Protein AF-A0A943YJ52-F1 (afdb_monomer)

pLDDT: mean 81.82, std 14.15, range [40.84, 96.62]

Mean predicted aligned error: 14.16 Å

Secondary structure (DSSP, 8-state):
-HHHHHHHHHHHHHHHHHHHHHHHHHHH-HHHHHHHHHHHHHHHHHHHHHHHHHHHHT---HHHHHHHHHHHHHHHHHHHHHHHHHHHHHHHHHHHHHHHHHHHHHHHHHHHTTPPPPHHHHHHHHHHHHHHHHHHHHHHIIIIIIIHHHHHHTTTHHHHTTS------TTHHHHHHHHHHH--GGGGT-SS--HHHHHHHHHHHSTTSHHHHHHHHHHHHHHHHHHTT-

Radius of gyration: 29.41 Å; Cα contacts (8 Å, |Δi|>4): 137; chains: 1; bounding box: 60×50×79 Å

Nearest PDB structures (foldseek):
  4uos-assembly1_A  TM=2.910E-01  e=2.181E+00  synthetic construct
  8gl3-assembly1_A  TM=2.624E-01  e=7.298E-01  synthetic construct

Sequence (230 aa):
MKIFFKKNCKALVMLLIITILISILFYFCKESRDIFNSIESILAIPSLILSFIVLKVIDIKPENLDAYHRLRMMKDNEKKENKKKAKKAFEEKLNETKELNKKYSQFYSNIIHNRDTAKSVINQCSEGLEKLREFFEETKKYIFKDFLPEIKNLGELATIDNINVSIVALEDEDLLRDKLNEIKKELFTNAQLVDSDKELLNLLFNYNGLMQKYLNTCDHAYKEFEEEKR

Foldseek 3Di:
DVVVCVVCVVVVVVVVVVVVVLVCCCVPPPVSVVVVVVVVVVVVVVVVVVVVVVVVVVPPDVVNVVVVVVVVVVVVVVLVVLLVQLLVLCVPPLVVLVVLLVLLLVLLVCVVVVHDDDPVSLVSVLVCLVVNLVNCVRNVCNLQVPNQVVCVVVVCVVVVVVDPQQADDNVCSVVQNVLSVVDHSVCSVDPDDDVVSSVSSCQARHPNHHVSNHSSSSVVSNVVVVVVVD

Solvent-accessible surface area (backbone atoms only — not comparable to full-atom values): 12724 Å² total; per-residue (Å²): 113,73,67,59,49,68,77,42,43,70,60,53,52,51,50,52,52,51,53,50,53,52,51,50,41,51,72,74,33,72,71,51,34,56,51,50,54,50,50,50,53,61,54,44,49,60,51,49,50,48,52,49,50,52,48,60,76,56,62,68,46,71,71,54,50,52,50,49,50,50,54,49,53,51,50,55,50,50,52,52,50,33,47,52,48,24,51,52,48,47,76,75,42,44,67,63,49,51,56,50,47,52,43,44,25,50,52,50,52,25,61,78,68,74,43,90,72,56,68,68,50,36,49,50,49,42,66,42,49,61,58,52,50,51,51,45,70,56,29,45,60,26,47,57,70,49,47,53,52,49,42,62,73,68,59,45,57,70,64,50,65,78,45,96,68,63,58,64,58,74,82,43,54,64,57,51,54,54,55,62,66,67,63,55,56,63,70,57,71,49,93,71,78,55,69,69,57,52,52,52,43,45,53,35,33,35,95,85,6,54,54,48,14,41,52,45,41,51,52,52,58,49,49,54,60,58,56,75,73,110

Structure (mmCIF, N/CA/C/O backbone):
data_AF-A0A943YJ52-F1
#
_entry.id   AF-A0A943YJ52-F1
#
loop_
_atom_site.group_PDB
_atom_site.id
_atom_site.type_symbol
_atom_site.label_atom_id
_atom_site.label_alt_id
_atom_site.label_comp_id
_atom_site.label_asym_id
_atom_site.label_entity_id
_atom_site.label_seq_id
_atom_site.pdbx_PDB_ins_code
_atom_site.Cartn_x
_atom_site.Cartn_y
_atom_site.Cartn_z
_atom_site.occupancy
_atom_site.B_iso_or_equiv
_atom_site.auth_seq_id
_atom_site.auth_comp_id
_atom_site.auth_asym_id
_atom_site.auth_atom_id
_atom_site.pdbx_PDB_model_num
ATOM 1 N N . MET A 1 1 ? 31.546 -22.462 -14.267 1.00 50.91 1 MET A N 1
ATOM 2 C CA . MET A 1 1 ? 31.886 -23.139 -15.548 1.00 50.91 1 MET A CA 1
ATOM 3 C C . MET A 1 1 ? 31.711 -24.660 -15.537 1.00 50.91 1 MET A C 1
ATOM 5 O O . MET A 1 1 ? 30.950 -25.148 -16.362 1.00 50.91 1 MET A O 1
ATOM 9 N N . LYS A 1 2 ? 32.349 -25.425 -14.631 1.00 53.66 2 LYS A N 1
ATOM 10 C CA . LYS A 1 2 ? 32.301 -26.911 -14.647 1.00 53.66 2 LYS A CA 1
ATOM 11 C C . LYS A 1 2 ? 30.884 -27.514 -14.583 1.00 53.66 2 LYS A C 1
ATOM 13 O O . LYS A 1 2 ? 30.615 -28.506 -15.251 1.00 53.66 2 LYS A O 1
ATOM 18 N N . ILE A 1 3 ? 29.971 -26.900 -13.828 1.00 61.91 3 ILE A N 1
ATOM 19 C CA . ILE A 1 3 ? 28.586 -27.386 -13.662 1.00 61.91 3 ILE A CA 1
ATOM 20 C C . ILE A 1 3 ? 27.761 -27.196 -14.948 1.00 61.91 3 ILE A C 1
ATOM 22 O O . ILE A 1 3 ? 27.028 -28.098 -15.346 1.00 61.91 3 ILE A O 1
ATOM 26 N N . PHE A 1 4 ? 27.938 -26.067 -15.644 1.00 62.75 4 PHE A N 1
ATOM 27 C CA . PHE A 1 4 ? 27.251 -25.764 -16.905 1.00 62.75 4 PHE A CA 1
ATOM 28 C C . PHE A 1 4 ? 27.652 -26.737 -18.022 1.00 62.75 4 PHE A C 1
ATOM 30 O O . PHE A 1 4 ? 26.789 -27.304 -18.690 1.00 62.75 4 PHE A O 1
ATOM 37 N N . PHE A 1 5 ? 28.956 -27.004 -18.162 1.00 60.72 5 PHE A N 1
ATOM 38 C CA . PHE A 1 5 ? 29.464 -27.992 -19.119 1.00 60.72 5 PHE A CA 1
ATOM 39 C C . PHE A 1 5 ? 28.939 -29.397 -18.827 1.00 60.72 5 PHE A C 1
ATOM 41 O O . PHE A 1 5 ? 28.541 -30.096 -19.749 1.00 60.72 5 PHE A O 1
ATOM 48 N N . LYS A 1 6 ? 28.879 -29.808 -17.554 1.00 68.69 6 LYS A N 1
ATOM 49 C CA . LYS A 1 6 ? 28.415 -31.151 -17.180 1.00 68.69 6 LYS A CA 1
ATOM 50 C C . LYS A 1 6 ? 26.921 -31.355 -17.460 1.00 68.69 6 LYS A C 1
ATOM 52 O O . LYS A 1 6 ? 26.534 -32.437 -17.888 1.00 68.69 6 LYS A O 1
ATOM 57 N N . LYS A 1 7 ? 26.096 -30.317 -17.268 1.00 71.75 7 LYS A N 1
ATOM 58 C CA . LYS A 1 7 ? 24.642 -30.373 -17.504 1.00 71.75 7 LYS A CA 1
ATOM 59 C C . LYS A 1 7 ? 24.285 -30.319 -18.998 1.00 71.75 7 LYS A C 1
ATOM 61 O O . LYS A 1 7 ? 23.351 -30.992 -19.416 1.00 71.75 7 LYS A O 1
ATOM 66 N N . ASN A 1 8 ? 25.072 -29.595 -19.800 1.00 76.69 8 ASN A N 1
ATOM 67 C CA . ASN A 1 8 ? 24.810 -29.365 -21.228 1.00 76.69 8 ASN A CA 1
ATOM 68 C C . ASN A 1 8 ? 25.750 -30.135 -22.179 1.00 76.69 8 ASN A C 1
ATOM 70 O O . ASN A 1 8 ? 25.727 -29.906 -23.386 1.00 76.69 8 ASN A O 1
ATOM 74 N N . CYS A 1 9 ? 26.566 -31.063 -21.665 1.00 78.06 9 CYS A N 1
ATOM 75 C CA . CYS A 1 9 ? 27.594 -31.777 -22.434 1.00 78.06 9 CYS A CA 1
ATOM 76 C C . CYS A 1 9 ? 27.027 -32.486 -23.674 1.00 78.06 9 CYS A C 1
ATOM 78 O O . CYS A 1 9 ? 27.587 -32.368 -24.759 1.00 78.06 9 CYS A O 1
ATOM 80 N N . LYS A 1 10 ? 25.872 -33.151 -23.543 1.00 77.25 10 LYS A N 1
ATOM 81 C CA . LYS A 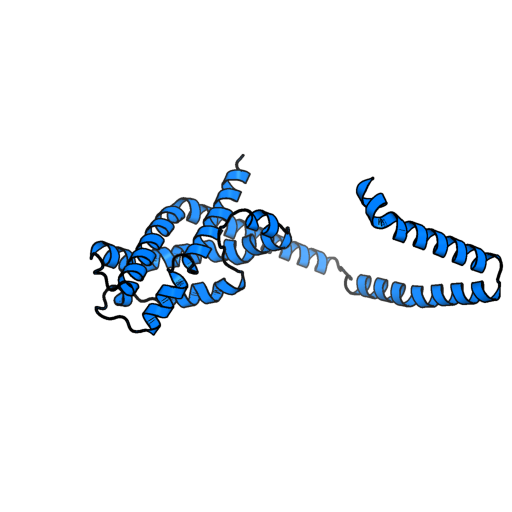1 10 ? 25.208 -33.837 -24.664 1.00 77.25 10 LYS A CA 1
ATOM 82 C C . LYS A 1 10 ? 24.795 -32.871 -25.779 1.00 77.25 10 LYS A C 1
ATOM 84 O O . LYS A 1 10 ? 25.000 -33.176 -26.948 1.00 77.25 10 LYS A O 1
ATOM 89 N N . ALA A 1 11 ? 24.253 -31.707 -25.418 1.00 78.38 11 ALA A N 1
ATOM 90 C CA . ALA A 1 11 ? 23.852 -30.684 -26.381 1.00 78.38 11 ALA A CA 1
ATOM 91 C C . ALA A 1 11 ? 25.068 -30.067 -27.084 1.00 78.38 11 ALA A C 1
ATOM 93 O O . ALA A 1 11 ? 25.044 -29.887 -28.295 1.00 78.38 11 ALA A O 1
ATOM 94 N N . LEU A 1 12 ? 26.153 -29.817 -26.343 1.00 80.56 12 LEU A N 1
ATOM 95 C CA . LEU A 1 12 ? 27.404 -29.297 -26.900 1.00 80.56 12 LEU A CA 1
ATOM 96 C C . LEU A 1 12 ? 28.060 -30.286 -27.870 1.00 80.56 12 LEU A C 1
ATOM 98 O O . LEU A 1 12 ? 28.497 -29.876 -28.938 1.00 80.56 12 LEU A O 1
ATOM 102 N N . VAL A 1 13 ? 28.090 -31.579 -27.533 1.00 83.56 13 VAL A N 1
ATOM 103 C CA . VAL A 1 13 ? 28.620 -32.627 -28.420 1.00 83.56 13 VAL A CA 1
ATOM 104 C C . VAL A 1 13 ? 27.761 -32.769 -29.679 1.00 83.56 13 VAL A C 1
ATOM 106 O O . VAL A 1 13 ? 28.312 -32.839 -30.773 1.00 83.56 13 VAL A O 1
ATOM 109 N N . MET A 1 14 ? 26.430 -32.744 -29.551 1.00 81.62 14 MET A N 1
ATOM 110 C CA . MET A 1 14 ? 25.520 -32.750 -30.705 1.00 81.62 14 MET A CA 1
ATOM 111 C C . MET A 1 14 ? 25.747 -31.548 -31.624 1.00 81.62 14 MET A C 1
ATOM 113 O O . MET A 1 14 ? 25.851 -31.723 -32.834 1.00 81.62 14 MET A O 1
ATOM 117 N N . LEU A 1 15 ? 25.887 -30.347 -31.057 1.00 82.38 15 LEU A N 1
ATOM 118 C CA . LEU A 1 15 ? 26.224 -29.140 -31.812 1.00 82.38 15 LEU A CA 1
ATOM 119 C C . LEU A 1 15 ? 27.533 -29.325 -32.578 1.00 82.38 15 LEU A C 1
ATOM 121 O O . LEU A 1 15 ? 27.572 -29.089 -33.775 1.00 82.38 15 LEU A O 1
ATOM 125 N N . LEU A 1 16 ? 28.574 -29.822 -31.910 1.00 86.25 16 LEU A N 1
ATOM 126 C CA . LEU A 1 16 ? 29.896 -30.020 -32.500 1.00 86.25 16 LEU A CA 1
ATOM 127 C C . LEU A 1 16 ? 29.864 -31.024 -33.667 1.00 86.25 16 LEU A C 1
ATOM 129 O O . LEU A 1 16 ? 30.455 -30.769 -34.715 1.00 86.25 16 LEU A O 1
ATOM 133 N N . ILE A 1 17 ? 29.115 -32.123 -33.520 1.00 86.19 17 ILE A N 1
ATOM 134 C CA . ILE A 1 17 ? 28.904 -33.119 -34.583 1.00 86.19 17 ILE A CA 1
ATOM 135 C C . ILE A 1 17 ? 28.178 -32.496 -35.780 1.00 86.19 17 ILE A C 1
ATOM 137 O O . ILE A 1 17 ? 28.615 -32.677 -36.916 1.00 86.19 17 ILE A O 1
ATOM 141 N N . ILE A 1 18 ? 27.105 -31.738 -35.535 1.00 83.88 18 ILE A N 1
ATOM 142 C CA . ILE A 1 18 ? 26.338 -31.056 -36.585 1.00 83.88 18 ILE A CA 1
ATOM 143 C C . ILE A 1 18 ? 27.230 -30.057 -37.335 1.00 83.88 18 ILE A C 1
ATOM 145 O O . ILE A 1 18 ? 27.229 -30.047 -38.565 1.00 83.88 18 ILE A O 1
ATOM 149 N N . THR A 1 19 ? 28.051 -29.276 -36.626 1.00 81.94 19 THR A N 1
ATOM 150 C CA . THR A 1 19 ? 28.967 -28.307 -37.244 1.00 81.94 19 THR A CA 1
ATOM 151 C C . THR A 1 19 ? 30.002 -28.987 -38.141 1.00 81.94 19 THR A C 1
ATOM 153 O O . THR A 1 19 ? 30.271 -28.507 -39.244 1.00 81.94 19 THR A O 1
ATOM 156 N N . ILE A 1 20 ? 30.564 -30.123 -37.709 1.00 86.38 20 ILE A N 1
ATOM 157 C CA . ILE A 1 20 ? 31.527 -30.888 -38.516 1.00 86.38 20 ILE A CA 1
ATOM 158 C C . ILE A 1 20 ? 30.846 -31.472 -39.762 1.00 86.38 20 ILE A C 1
ATOM 160 O O . ILE A 1 20 ? 31.387 -31.353 -40.859 1.00 86.38 20 ILE A O 1
ATOM 164 N N . LEU A 1 21 ? 29.643 -32.037 -39.619 1.00 81.31 21 LEU A N 1
ATOM 165 C CA . LEU A 1 21 ? 28.852 -32.566 -40.736 1.00 81.31 21 LEU A CA 1
ATOM 166 C C . LEU A 1 21 ? 28.552 -31.493 -41.788 1.00 81.31 21 LEU A C 1
ATOM 168 O O . LEU A 1 21 ? 28.791 -31.7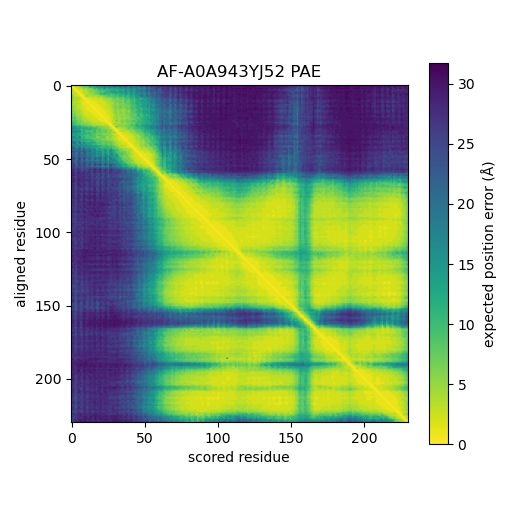18 -42.974 1.00 81.31 21 LEU A O 1
ATOM 172 N N . ILE A 1 22 ? 28.094 -30.315 -41.358 1.00 78.12 22 ILE A N 1
ATOM 173 C CA . ILE A 1 22 ? 27.834 -29.175 -42.249 1.00 78.12 22 ILE A CA 1
ATOM 174 C C . ILE A 1 22 ? 29.127 -28.729 -42.945 1.00 78.12 22 ILE A C 1
ATOM 176 O O . ILE A 1 22 ? 29.125 -28.512 -44.153 1.00 78.12 22 ILE A O 1
ATOM 180 N N . SER A 1 23 ? 30.244 -28.659 -42.215 1.00 78.94 23 SER A N 1
ATOM 181 C CA . SER A 1 23 ? 31.544 -28.254 -42.774 1.00 78.94 23 SER A CA 1
ATOM 182 C C . SER A 1 23 ? 32.050 -29.229 -43.845 1.00 78.94 23 SER A C 1
ATOM 184 O O . SER A 1 23 ? 32.545 -28.803 -44.888 1.00 78.94 23 SER A O 1
ATOM 186 N N . ILE A 1 24 ? 31.894 -30.539 -43.614 1.00 79.94 24 ILE A N 1
ATOM 187 C CA . ILE A 1 24 ? 32.268 -31.585 -44.576 1.00 79.94 24 ILE A CA 1
ATOM 188 C C . ILE A 1 24 ? 31.392 -31.494 -45.828 1.00 79.94 24 ILE A C 1
ATOM 190 O O . ILE A 1 24 ? 31.923 -31.503 -46.940 1.00 79.94 24 ILE A O 1
ATOM 194 N N . LEU A 1 25 ? 30.071 -31.364 -45.660 1.00 75.06 25 LEU A N 1
ATOM 195 C CA . LEU A 1 25 ? 29.132 -31.225 -46.777 1.00 75.06 25 LEU A CA 1
ATOM 196 C C . LEU A 1 25 ? 29.462 -29.985 -47.618 1.00 75.06 25 LEU A C 1
ATOM 198 O O . LEU A 1 25 ? 29.650 -30.101 -48.828 1.00 75.06 25 LEU A O 1
ATOM 202 N N . PHE A 1 26 ? 29.666 -28.835 -46.972 1.00 71.44 26 PHE A N 1
ATOM 203 C CA . PHE A 1 26 ? 30.003 -27.572 -47.631 1.00 71.44 26 PHE A CA 1
ATOM 204 C C . PHE A 1 26 ? 31.327 -27.620 -48.418 1.00 71.44 26 PHE A C 1
ATOM 206 O O . PHE A 1 26 ? 31.456 -26.999 -49.483 1.00 71.44 26 PHE A O 1
ATOM 213 N N . TYR A 1 27 ? 32.330 -28.351 -47.917 1.00 72.06 27 TYR A N 1
ATOM 214 C CA . TYR A 1 27 ? 33.628 -28.469 -48.583 1.00 72.06 27 TYR A CA 1
ATOM 215 C C . TYR A 1 27 ? 33.603 -29.458 -49.757 1.00 72.06 27 TYR A C 1
ATOM 217 O O . TYR A 1 27 ? 34.111 -29.127 -50.829 1.00 72.06 27 TYR A O 1
ATOM 225 N N . PHE A 1 28 ? 32.993 -30.635 -49.579 1.00 72.69 28 PHE A N 1
ATOM 226 C CA . PHE A 1 28 ? 33.080 -31.734 -50.548 1.00 72.69 28 PHE A CA 1
ATOM 227 C C . PHE A 1 28 ? 31.934 -31.797 -51.565 1.00 72.69 28 PHE A C 1
ATOM 229 O O . PHE A 1 28 ? 32.121 -32.373 -52.636 1.00 72.69 28 PHE A O 1
ATOM 236 N N . CYS A 1 29 ? 30.763 -31.220 -51.283 1.00 69.19 29 CYS A N 1
ATOM 237 C CA . CYS A 1 29 ? 29.583 -31.386 -52.130 1.00 69.19 29 CYS A CA 1
ATOM 238 C C . CYS A 1 29 ? 29.127 -30.046 -52.731 1.00 69.19 29 CYS A C 1
ATOM 240 O O . CYS A 1 29 ? 28.556 -29.195 -52.046 1.00 69.19 29 CYS A O 1
ATOM 242 N N . LYS A 1 30 ? 29.386 -29.860 -54.033 1.00 66.62 30 LYS A N 1
ATOM 243 C CA . LYS A 1 30 ? 29.132 -28.605 -54.765 1.00 66.62 30 LYS A CA 1
ATOM 244 C C . LYS A 1 30 ? 27.646 -28.211 -54.779 1.00 66.62 30 LYS A C 1
ATOM 246 O O . LYS A 1 30 ? 27.343 -27.054 -54.529 1.00 66.62 30 LYS A O 1
ATOM 251 N N . GLU A 1 31 ? 26.737 -29.173 -54.955 1.00 68.56 31 GLU A N 1
ATOM 252 C CA . GLU A 1 31 ? 25.281 -28.951 -54.848 1.00 68.56 31 GLU A CA 1
ATOM 253 C C . GLU A 1 31 ? 24.861 -28.489 -53.450 1.00 68.56 31 GLU A C 1
ATOM 255 O O . GLU A 1 31 ? 24.042 -27.583 -53.307 1.00 68.56 31 GLU A O 1
ATOM 260 N N . SER A 1 32 ? 25.454 -29.062 -52.398 1.00 65.19 32 SER A N 1
ATOM 261 C CA . SER A 1 32 ? 25.137 -28.645 -51.031 1.00 65.19 32 SER A CA 1
ATOM 262 C C . SER A 1 32 ? 25.593 -27.212 -50.750 1.00 65.19 32 SER A C 1
ATOM 264 O O . SER A 1 32 ? 24.902 -26.484 -50.046 1.00 65.19 32 SER A O 1
ATOM 266 N N . ARG A 1 33 ? 26.712 -26.771 -51.345 1.00 67.19 33 ARG A N 1
ATOM 267 C CA . ARG A 1 33 ? 27.230 -25.404 -51.201 1.00 67.19 33 ARG A CA 1
ATOM 268 C C . ARG A 1 33 ? 26.259 -24.369 -51.765 1.00 67.19 33 ARG A C 1
ATOM 270 O O . ARG A 1 33 ? 26.014 -23.362 -51.109 1.00 67.19 33 ARG A O 1
ATOM 277 N N . ASP A 1 34 ? 25.672 -24.635 -52.927 1.00 72.81 34 ASP A N 1
ATOM 278 C CA . ASP A 1 34 ? 24.688 -23.734 -53.535 1.00 72.81 34 ASP A CA 1
ATOM 279 C C . ASP A 1 34 ? 23.393 -23.672 -52.708 1.00 72.81 34 ASP A C 1
ATOM 281 O O . ASP A 1 34 ? 22.814 -22.595 -52.536 1.00 72.81 34 ASP A O 1
ATOM 285 N N . ILE A 1 35 ? 22.985 -24.794 -52.102 1.00 71.12 35 ILE A N 1
ATOM 286 C CA . ILE A 1 35 ? 21.858 -24.843 -51.158 1.00 71.12 35 ILE A CA 1
ATOM 287 C C . ILE A 1 35 ? 22.176 -24.048 -49.883 1.00 71.12 35 ILE A C 1
ATOM 289 O O . ILE A 1 35 ? 21.351 -23.241 -49.457 1.00 71.12 35 ILE A O 1
ATOM 293 N N . PHE A 1 36 ? 23.364 -24.210 -49.292 1.00 71.31 36 PHE A N 1
ATOM 294 C CA . PHE A 1 36 ? 23.769 -23.459 -48.098 1.00 71.31 36 PHE A CA 1
ATOM 295 C C . PHE A 1 36 ? 23.866 -21.953 -48.366 1.00 71.31 36 PHE A C 1
ATOM 297 O O . PHE A 1 36 ? 23.329 -21.180 -47.580 1.00 71.31 36 PHE A O 1
ATOM 304 N N . ASN A 1 37 ? 24.444 -21.536 -49.496 1.00 73.38 37 ASN A N 1
ATOM 305 C CA . ASN A 1 37 ? 24.508 -20.125 -49.897 1.00 73.38 37 ASN A CA 1
ATOM 306 C C . ASN A 1 37 ? 23.109 -19.531 -50.135 1.00 73.38 37 ASN A C 1
ATOM 308 O O . ASN A 1 37 ? 22.846 -18.369 -49.811 1.00 73.38 37 ASN A O 1
ATOM 312 N N . SER A 1 38 ? 22.189 -20.332 -50.683 1.00 73.94 38 SER A N 1
ATOM 313 C CA . SER A 1 38 ? 20.792 -19.930 -50.873 1.00 73.94 38 SER A CA 1
ATOM 314 C C . SER A 1 38 ? 20.068 -19.786 -49.534 1.00 73.94 38 SER A C 1
ATOM 316 O O . SER A 1 38 ? 19.370 -18.798 -49.327 1.00 73.94 38 SER A O 1
ATOM 318 N N . ILE A 1 39 ? 20.273 -20.720 -48.598 1.00 71.38 39 ILE A N 1
ATOM 319 C CA . ILE A 1 39 ? 19.731 -20.636 -47.234 1.00 71.38 39 ILE A CA 1
ATOM 320 C C . ILE A 1 39 ? 20.307 -19.422 -46.505 1.00 71.38 39 ILE A C 1
ATOM 322 O O . ILE A 1 39 ? 19.540 -18.684 -45.900 1.00 71.38 39 ILE A O 1
ATOM 326 N N . GLU A 1 40 ? 21.615 -19.176 -46.590 1.00 70.25 40 GLU A N 1
ATOM 327 C CA . GLU A 1 40 ? 22.271 -18.008 -45.993 1.00 70.25 40 GLU A CA 1
ATOM 328 C C . GLU A 1 40 ? 21.686 -16.705 -46.544 1.00 70.25 40 GLU A C 1
ATOM 330 O O . GLU A 1 40 ? 21.323 -15.821 -45.774 1.00 70.25 40 GLU A O 1
ATOM 335 N N . SER A 1 41 ? 21.484 -16.623 -47.861 1.00 70.00 41 SER A N 1
ATOM 336 C CA . SER A 1 41 ? 20.849 -15.469 -48.506 1.00 70.00 41 SER A CA 1
ATOM 337 C C . SER A 1 41 ? 19.391 -15.290 -48.059 1.00 70.00 41 SER A C 1
ATOM 339 O O . SER A 1 41 ? 18.969 -14.178 -47.742 1.00 70.00 41 SER A O 1
ATOM 341 N N . ILE A 1 42 ? 18.623 -16.384 -47.968 1.00 70.94 42 ILE A N 1
ATOM 342 C CA . ILE A 1 42 ? 17.228 -16.380 -47.499 1.00 70.94 42 ILE A CA 1
ATOM 343 C C . ILE A 1 42 ? 17.134 -16.017 -46.014 1.00 70.94 42 ILE A C 1
ATOM 345 O O . ILE A 1 42 ? 16.174 -15.358 -45.633 1.00 70.94 42 ILE A O 1
ATOM 349 N N . LEU A 1 43 ? 18.099 -16.404 -45.175 1.00 68.50 43 LEU A N 1
ATOM 350 C CA . LEU A 1 43 ? 18.131 -16.058 -43.748 1.00 68.50 43 LEU A CA 1
ATOM 351 C C . LEU A 1 43 ? 18.633 -14.627 -43.513 1.00 68.50 43 LEU A C 1
ATOM 353 O O . LEU A 1 43 ? 18.186 -13.944 -42.584 1.00 68.50 43 LEU A O 1
ATOM 357 N N . ALA A 1 44 ? 19.553 -14.161 -44.359 1.00 71.38 44 ALA A N 1
ATOM 358 C CA . ALA A 1 44 ? 20.112 -12.822 -44.290 1.00 71.38 44 ALA A CA 1
ATOM 359 C C . ALA A 1 44 ? 19.053 -11.763 -44.599 1.00 71.38 44 ALA A C 1
ATOM 361 O O . ALA A 1 44 ? 19.029 -10.747 -43.917 1.00 71.38 44 ALA A O 1
ATOM 362 N N . ILE A 1 45 ? 18.138 -12.003 -45.547 1.00 66.12 45 ILE A N 1
ATOM 363 C CA . ILE A 1 45 ? 17.115 -11.024 -45.953 1.00 66.12 45 ILE A CA 1
ATOM 364 C C . ILE A 1 45 ? 16.162 -10.638 -44.796 1.00 66.12 45 ILE A C 1
ATOM 366 O O . ILE A 1 45 ? 16.059 -9.444 -44.513 1.00 66.12 45 ILE A O 1
ATOM 370 N N . PRO A 1 46 ? 15.511 -11.569 -44.067 1.00 71.31 46 PRO A N 1
ATOM 371 C CA . PRO A 1 46 ? 14.709 -11.249 -42.886 1.00 71.31 46 PRO A CA 1
ATOM 372 C C . PRO A 1 46 ? 15.524 -10.572 -41.789 1.00 71.31 46 PRO A C 1
ATOM 374 O O . PRO A 1 46 ? 15.027 -9.650 -41.153 1.00 71.31 46 PRO A O 1
ATOM 377 N N . SER A 1 47 ? 16.778 -10.984 -41.594 1.00 68.88 47 SER A N 1
ATOM 378 C CA . SER A 1 47 ? 17.678 -10.391 -40.597 1.00 68.88 47 SER A CA 1
ATOM 379 C C . SER A 1 47 ? 18.037 -8.942 -40.948 1.00 68.88 47 SER A C 1
ATOM 381 O O . SER A 1 47 ? 18.011 -8.065 -40.086 1.00 68.88 47 SER A O 1
ATOM 383 N N . LEU A 1 48 ? 18.290 -8.666 -42.231 1.00 68.81 48 LEU A N 1
ATOM 384 C CA . LEU A 1 48 ? 18.532 -7.332 -42.777 1.00 68.81 48 LEU A CA 1
ATOM 385 C C . LEU A 1 48 ? 17.282 -6.461 -42.658 1.00 68.81 48 LEU A C 1
ATOM 387 O O . LEU A 1 48 ? 17.365 -5.350 -42.143 1.00 68.81 48 LEU A O 1
ATOM 391 N N . ILE A 1 49 ? 16.117 -6.975 -43.058 1.00 65.31 49 ILE A N 1
ATOM 392 C CA . ILE A 1 49 ? 14.838 -6.266 -42.942 1.00 65.31 49 ILE A CA 1
ATOM 393 C C . ILE A 1 49 ? 14.518 -5.974 -41.473 1.00 65.31 49 ILE A C 1
ATOM 395 O O . ILE A 1 49 ? 14.147 -4.849 -41.158 1.00 65.31 49 ILE A O 1
ATOM 399 N N . LEU A 1 50 ? 14.721 -6.927 -40.560 1.00 65.31 50 LEU A N 1
ATOM 400 C CA . LEU A 1 50 ? 14.531 -6.722 -39.124 1.00 65.31 50 LEU A CA 1
ATOM 401 C C . LEU A 1 50 ? 15.509 -5.675 -38.581 1.00 65.31 50 LEU A C 1
ATOM 403 O O . LEU A 1 50 ? 15.091 -4.802 -37.831 1.00 65.31 50 LEU A O 1
ATOM 407 N N . SER A 1 51 ? 16.777 -5.700 -39.006 1.00 62.56 51 SER A N 1
ATOM 408 C CA . SER A 1 51 ? 17.762 -4.680 -38.627 1.00 62.56 51 SER A CA 1
ATOM 409 C C . SER A 1 51 ? 17.362 -3.287 -39.125 1.00 62.56 51 SER A C 1
ATOM 411 O O . SER A 1 51 ? 17.443 -2.325 -38.369 1.00 62.56 51 SER A O 1
ATOM 413 N N . PHE A 1 52 ? 16.821 -3.183 -40.344 1.00 61.34 52 PHE A N 1
ATOM 414 C CA . PHE A 1 52 ? 16.294 -1.938 -40.899 1.00 61.34 52 PHE A CA 1
ATOM 415 C C . PHE A 1 52 ? 15.002 -1.488 -40.218 1.00 61.34 52 PHE A C 1
ATOM 417 O O . PHE A 1 52 ? 14.829 -0.292 -40.024 1.00 61.34 52 PHE A O 1
ATOM 424 N N . ILE A 1 53 ? 14.101 -2.402 -39.845 1.00 59.56 53 ILE A N 1
ATOM 425 C CA . ILE A 1 53 ? 12.882 -2.086 -39.089 1.00 59.56 53 ILE A CA 1
ATOM 426 C C . ILE A 1 53 ? 13.264 -1.593 -37.698 1.00 59.56 53 ILE A C 1
ATOM 428 O O . ILE A 1 53 ? 12.772 -0.555 -37.283 1.00 59.56 53 ILE A O 1
ATOM 432 N N . VAL A 1 54 ? 14.175 -2.278 -37.007 1.00 59.34 54 VAL A N 1
ATOM 433 C CA . VAL A 1 54 ? 14.693 -1.852 -35.704 1.00 59.34 54 VAL A CA 1
ATOM 434 C C . VAL A 1 54 ? 15.377 -0.490 -35.829 1.00 59.34 54 VAL A C 1
ATOM 436 O O . VAL A 1 54 ? 15.067 0.394 -35.047 1.00 59.34 54 VAL A O 1
ATOM 439 N N . LEU A 1 55 ? 16.210 -0.257 -36.846 1.00 56.25 55 LEU A N 1
ATOM 440 C CA . LEU A 1 55 ? 16.861 1.040 -37.072 1.00 56.25 55 LEU A CA 1
ATOM 441 C C . LEU A 1 55 ? 15.892 2.153 -37.508 1.00 56.25 55 LEU A C 1
ATOM 443 O O . LEU A 1 55 ? 16.101 3.296 -37.131 1.00 56.25 55 LEU A O 1
ATOM 447 N N . LYS A 1 56 ? 14.822 1.854 -38.259 1.00 55.03 56 LYS A N 1
ATOM 448 C CA . LYS A 1 56 ? 13.768 2.831 -38.607 1.00 55.03 56 LYS A CA 1
ATOM 449 C C . LYS A 1 56 ? 12.818 3.119 -37.448 1.00 55.03 56 LYS A C 1
ATOM 451 O O . LYS A 1 56 ? 12.325 4.234 -37.329 1.00 55.03 56 LYS A O 1
ATOM 456 N N . VAL A 1 57 ? 12.517 2.122 -36.619 1.00 54.50 57 VAL A N 1
ATOM 457 C CA . VAL A 1 57 ? 11.747 2.295 -35.376 1.00 54.50 57 VAL A CA 1
ATOM 458 C C . VAL A 1 57 ? 12.590 3.060 -34.350 1.00 54.50 57 VAL A C 1
ATOM 460 O O . VAL A 1 57 ? 12.055 3.86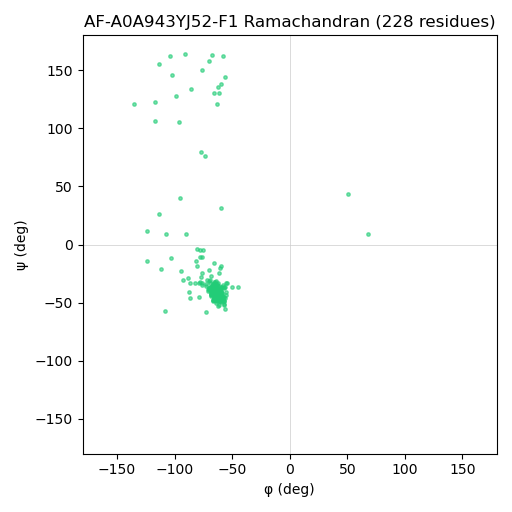2 -33.591 1.00 54.50 57 VAL A O 1
ATOM 463 N N . ILE A 1 58 ? 13.912 2.879 -34.388 1.00 54.19 58 ILE A N 1
ATOM 464 C CA . ILE A 1 58 ? 14.929 3.648 -33.662 1.00 54.19 58 ILE A CA 1
ATOM 465 C C . ILE A 1 58 ? 15.477 4.761 -34.581 1.00 54.19 58 ILE A C 1
ATOM 467 O O . ILE A 1 58 ? 16.670 5.050 -34.586 1.00 54.19 58 ILE A O 1
ATOM 471 N N . ASP A 1 59 ? 14.624 5.421 -35.375 1.00 50.25 59 ASP A N 1
ATOM 472 C CA . ASP A 1 59 ? 14.998 6.696 -36.000 1.00 50.25 59 ASP A CA 1
ATOM 473 C C . ASP A 1 59 ? 14.989 7.764 -34.894 1.00 50.25 59 ASP A C 1
ATOM 475 O O . ASP A 1 59 ? 14.033 8.524 -34.681 1.00 50.25 59 ASP A O 1
ATOM 479 N N . ILE A 1 60 ? 16.040 7.729 -34.073 1.00 53.84 60 ILE A N 1
ATOM 480 C CA . ILE A 1 60 ? 16.253 8.672 -32.989 1.00 53.84 60 ILE A CA 1
ATOM 481 C C . ILE A 1 60 ? 16.752 9.971 -33.614 1.00 53.84 60 ILE A C 1
ATOM 483 O O . ILE A 1 60 ? 17.942 10.287 -33.610 1.00 53.84 60 ILE A O 1
ATOM 487 N N . LYS A 1 61 ? 15.818 10.753 -34.149 1.00 57.62 61 LYS A N 1
ATOM 488 C CA . LYS A 1 61 ? 16.079 12.163 -34.414 1.00 57.62 61 LYS A CA 1
ATOM 489 C C . LYS A 1 61 ? 16.519 12.838 -33.103 1.00 57.62 61 LYS A C 1
ATOM 491 O O . LYS A 1 61 ? 15.991 12.468 -32.048 1.00 57.62 61 LYS A O 1
ATOM 496 N N . PRO A 1 62 ? 17.451 13.805 -33.123 1.00 59.94 62 PRO A N 1
ATOM 497 C CA . PRO A 1 62 ? 17.913 14.489 -31.911 1.00 59.94 62 PRO A CA 1
ATOM 498 C C . PRO A 1 62 ? 16.756 15.005 -31.042 1.00 59.94 62 PRO A C 1
ATOM 500 O O . PRO A 1 62 ? 16.783 14.866 -29.821 1.00 59.94 62 PRO A O 1
ATOM 503 N N . GLU A 1 63 ? 15.675 15.477 -31.671 1.00 62.72 63 GLU A N 1
ATOM 504 C CA . GLU A 1 63 ? 14.475 15.958 -30.985 1.00 62.72 63 GLU A CA 1
ATOM 505 C C . GLU A 1 63 ? 13.737 14.842 -30.220 1.00 62.72 63 GLU A C 1
ATOM 507 O O . GLU A 1 63 ? 13.191 15.089 -29.141 1.00 62.72 63 GLU A O 1
ATOM 512 N N . ASN A 1 64 ? 13.751 13.608 -30.739 1.00 67.81 64 ASN A N 1
ATOM 513 C CA . ASN A 1 64 ? 13.177 12.428 -30.083 1.00 67.81 64 ASN A CA 1
ATOM 514 C C . ASN A 1 64 ? 14.042 11.975 -28.899 1.00 67.81 64 ASN A C 1
ATOM 516 O O . ASN A 1 64 ? 13.499 11.542 -27.880 1.00 67.81 64 ASN A O 1
ATOM 520 N N . LEU A 1 65 ? 15.371 12.103 -29.004 1.00 70.00 65 LEU A N 1
ATOM 521 C CA . LEU A 1 65 ? 16.296 11.786 -27.912 1.00 70.00 65 LEU A CA 1
ATOM 522 C C . LEU A 1 65 ? 16.152 12.790 -26.763 1.00 70.00 65 LEU A C 1
ATOM 524 O O . LEU A 1 65 ? 16.056 12.387 -25.606 1.00 70.00 65 LEU A O 1
ATOM 528 N N . ASP A 1 66 ? 16.043 14.081 -27.082 1.00 76.12 66 ASP A N 1
ATOM 529 C CA . ASP A 1 66 ? 15.797 15.144 -26.104 1.00 76.12 66 ASP A CA 1
ATOM 530 C C . ASP A 1 66 ? 14.410 15.033 -25.464 1.00 76.12 66 ASP A C 1
ATOM 532 O O . ASP A 1 66 ? 14.246 15.282 -24.268 1.00 76.12 66 ASP A O 1
ATOM 536 N N . ALA A 1 67 ? 13.381 14.667 -26.234 1.00 76.25 67 ALA A N 1
ATOM 537 C CA . ALA A 1 67 ? 12.052 14.387 -25.694 1.00 76.25 67 ALA A CA 1
ATOM 538 C C . ALA A 1 67 ? 12.076 13.174 -24.750 1.00 76.25 67 ALA A C 1
ATOM 540 O O . ALA A 1 67 ? 11.535 13.249 -23.646 1.00 76.25 67 ALA A O 1
ATOM 541 N N . TYR A 1 68 ? 12.759 12.092 -25.136 1.00 76.81 68 TYR A N 1
ATOM 542 C CA . TYR A 1 68 ? 12.943 10.913 -24.292 1.00 76.8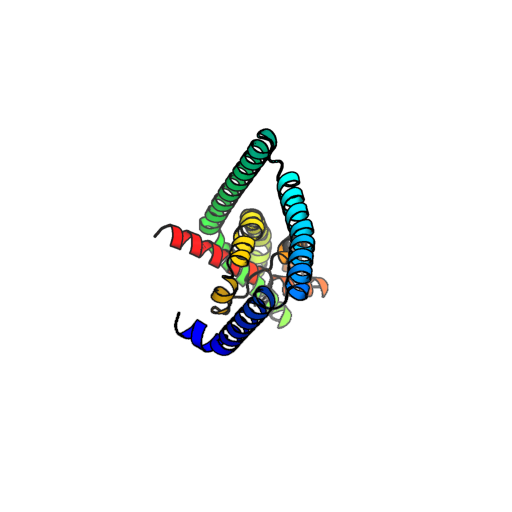1 68 TYR A CA 1
ATOM 543 C C . TYR A 1 68 ? 13.726 11.238 -23.014 1.00 76.81 68 TYR A C 1
ATOM 545 O O . TYR A 1 68 ? 13.310 10.855 -21.921 1.00 76.81 68 TYR A O 1
ATOM 553 N N . HIS A 1 69 ? 14.824 11.992 -23.124 1.00 80.25 69 HIS A N 1
ATOM 554 C CA . HIS A 1 69 ? 15.625 12.415 -21.979 1.00 80.25 69 HIS A CA 1
ATOM 555 C C . HIS A 1 69 ? 14.812 13.297 -21.026 1.00 80.25 69 HIS A C 1
ATOM 557 O O . HIS A 1 69 ? 14.813 13.061 -19.819 1.00 80.25 69 HIS A O 1
ATOM 563 N N . ARG A 1 70 ? 14.053 14.272 -21.548 1.00 83.81 70 ARG A N 1
ATOM 564 C CA . ARG A 1 70 ? 13.142 15.098 -20.737 1.00 83.81 70 ARG A CA 1
ATOM 565 C C . ARG A 1 70 ? 12.088 14.252 -20.032 1.00 83.81 70 ARG A C 1
ATOM 567 O O . ARG A 1 70 ? 11.895 14.421 -18.832 1.00 83.81 70 ARG A O 1
ATOM 574 N N . LEU A 1 71 ? 11.455 13.318 -20.743 1.00 83.81 71 LEU A N 1
ATOM 575 C CA . LEU A 1 71 ? 10.465 12.411 -20.162 1.00 83.81 71 LEU A CA 1
ATOM 576 C C . LEU A 1 71 ? 11.076 11.548 -19.049 1.00 83.81 71 LEU A C 1
ATOM 578 O O . LEU A 1 71 ? 10.465 11.376 -17.997 1.00 83.81 71 LEU A O 1
ATOM 582 N N . ARG A 1 72 ? 12.292 11.034 -19.259 1.00 83.44 72 ARG A N 1
ATOM 583 C CA . ARG A 1 72 ? 13.029 10.266 -18.252 1.00 83.44 72 ARG A CA 1
ATOM 584 C C . ARG A 1 72 ? 13.341 11.111 -17.020 1.00 83.44 72 ARG A C 1
ATOM 586 O O . ARG A 1 72 ? 13.025 10.689 -15.918 1.00 83.44 72 ARG A O 1
ATOM 593 N N . MET A 1 73 ? 13.867 12.321 -17.204 1.00 85.62 73 MET A N 1
ATOM 594 C CA . MET A 1 73 ? 14.147 13.248 -16.103 1.00 85.62 73 MET A CA 1
ATOM 595 C C . MET A 1 73 ? 12.884 13.604 -15.311 1.00 85.62 73 MET A C 1
ATOM 597 O O . MET A 1 73 ? 12.930 13.676 -14.086 1.00 85.62 73 MET A O 1
ATOM 601 N N . MET A 1 74 ? 11.748 13.801 -15.989 1.00 85.88 74 MET A N 1
ATOM 602 C CA . MET A 1 74 ? 10.459 14.035 -15.329 1.00 85.88 74 MET A CA 1
ATOM 603 C C . MET A 1 74 ? 10.035 12.834 -14.479 1.00 85.88 74 MET A C 1
ATOM 605 O O . MET A 1 74 ? 9.685 13.021 -13.317 1.00 85.88 74 MET A O 1
ATOM 609 N N . LYS A 1 75 ? 10.131 11.613 -15.021 1.00 86.94 75 LYS A N 1
ATOM 610 C CA . LYS A 1 75 ? 9.830 10.379 -14.277 1.00 86.94 75 LYS A CA 1
ATOM 611 C C . LYS A 1 75 ? 10.760 10.180 -13.081 1.00 86.94 75 LYS A C 1
ATOM 613 O O . LYS A 1 75 ? 10.291 9.865 -11.994 1.00 86.94 75 LYS A O 1
ATOM 618 N N . ASP A 1 76 ? 12.058 10.409 -13.257 1.00 87.19 76 ASP A N 1
ATOM 619 C CA . ASP A 1 76 ? 13.044 10.274 -12.181 1.00 87.19 76 ASP A CA 1
ATOM 620 C C . ASP A 1 76 ? 12.797 11.303 -11.064 1.00 87.19 76 ASP A C 1
ATOM 622 O O . ASP A 1 76 ? 12.956 10.995 -9.881 1.00 87.19 76 ASP A O 1
ATOM 626 N N . ASN A 1 77 ? 12.372 12.519 -11.421 1.00 90.00 77 ASN A N 1
ATOM 627 C CA . ASN A 1 77 ? 11.980 13.544 -10.455 1.00 90.00 77 ASN A CA 1
ATOM 628 C C . ASN A 1 77 ? 10.68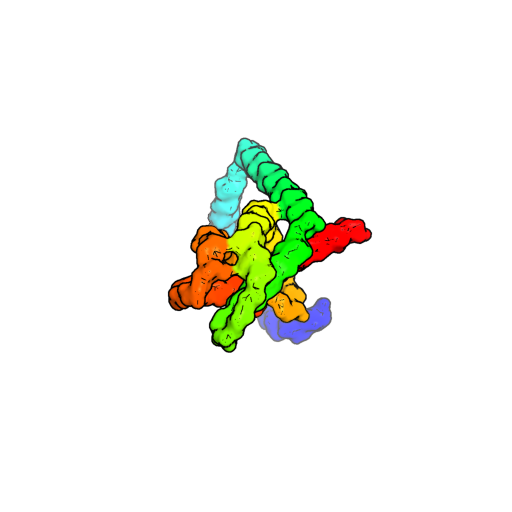4 13.175 -9.718 1.00 90.00 77 ASN A C 1
ATOM 630 O O . ASN A 1 77 ? 10.650 13.286 -8.493 1.00 90.00 77 ASN A O 1
ATOM 634 N N . GLU A 1 78 ? 9.660 12.688 -10.428 1.00 90.44 78 GLU A N 1
ATOM 635 C CA . GLU A 1 78 ? 8.408 12.211 -9.820 1.00 90.44 78 GLU A CA 1
ATOM 636 C C . GLU A 1 78 ? 8.677 11.053 -8.846 1.00 90.44 78 GLU A C 1
ATOM 638 O O . GLU A 1 78 ? 8.231 11.096 -7.699 1.00 90.44 78 GLU A O 1
ATOM 643 N N . LYS A 1 79 ? 9.496 10.071 -9.251 1.00 90.75 79 LYS A N 1
ATOM 644 C CA . LYS A 1 79 ? 9.919 8.951 -8.395 1.00 90.75 79 LYS A CA 1
ATOM 645 C C . LYS A 1 79 ? 10.625 9.449 -7.132 1.00 90.75 79 LYS A C 1
ATOM 647 O O . LYS A 1 79 ? 10.320 8.997 -6.029 1.00 90.75 79 LYS A O 1
ATOM 652 N N . LYS A 1 80 ? 11.547 10.413 -7.254 1.00 90.56 80 LYS A N 1
ATOM 653 C CA . LYS A 1 80 ? 12.234 11.019 -6.096 1.00 90.56 80 LYS A CA 1
ATOM 654 C C . LYS A 1 80 ? 11.267 11.737 -5.155 1.00 90.56 80 LYS A C 1
ATOM 656 O O . LYS A 1 80 ? 11.414 11.625 -3.937 1.00 90.56 80 LYS A O 1
ATOM 661 N N . GLU A 1 81 ? 10.299 12.472 -5.695 1.00 92.62 81 GLU A N 1
ATOM 662 C CA . GLU A 1 81 ? 9.296 13.181 -4.901 1.00 92.62 81 GLU A CA 1
ATOM 663 C C . GLU A 1 81 ? 8.373 12.207 -4.155 1.00 92.62 81 GLU A C 1
ATOM 665 O O . GLU A 1 81 ? 8.214 12.334 -2.937 1.00 92.62 81 GLU A O 1
ATOM 670 N N . ASN A 1 82 ? 7.849 11.189 -4.846 1.00 92.75 82 ASN A N 1
ATOM 671 C CA . ASN A 1 82 ? 7.040 10.123 -4.249 1.00 92.75 82 ASN A CA 1
ATOM 672 C C . ASN A 1 82 ? 7.808 9.409 -3.129 1.00 92.75 82 ASN A C 1
ATOM 674 O O . ASN A 1 82 ? 7.296 9.277 -2.017 1.00 92.75 82 ASN A O 1
ATOM 678 N N . LYS A 1 83 ? 9.064 9.023 -3.399 1.00 92.81 83 LYS A N 1
ATOM 679 C CA . LYS A 1 83 ? 9.968 8.377 -2.438 1.00 92.81 83 LYS A CA 1
ATOM 680 C C . LYS A 1 83 ? 10.170 9.247 -1.188 1.00 92.81 83 LYS A C 1
ATOM 682 O O . LYS A 1 83 ? 10.057 8.756 -0.066 1.00 92.81 83 LYS A O 1
ATOM 687 N N . LYS A 1 84 ? 10.401 10.557 -1.355 1.00 92.94 84 LYS A N 1
ATOM 688 C CA . LYS A 1 84 ? 10.548 11.512 -0.240 1.00 92.94 84 LYS A CA 1
ATOM 689 C C . LYS A 1 84 ? 9.261 11.655 0.577 1.00 92.94 84 LYS A C 1
ATOM 691 O O . LYS A 1 84 ? 9.323 11.652 1.807 1.00 92.94 84 LYS A O 1
ATOM 696 N N . LYS A 1 85 ? 8.112 11.793 -0.092 1.00 94.25 85 LYS A N 1
ATOM 697 C CA . LYS A 1 85 ? 6.803 11.931 0.561 1.00 94.25 85 LYS A CA 1
ATOM 698 C C . LYS A 1 85 ? 6.458 10.679 1.370 1.00 94.25 85 LYS A C 1
ATOM 700 O O . LYS A 1 85 ? 6.108 10.798 2.541 1.00 94.25 85 LYS A O 1
ATOM 705 N N . ALA A 1 86 ? 6.629 9.501 0.772 1.00 94.50 86 ALA A N 1
ATOM 706 C CA . ALA A 1 86 ? 6.360 8.229 1.428 1.00 94.50 86 ALA A CA 1
ATOM 707 C C . ALA A 1 86 ? 7.284 7.998 2.627 1.00 94.50 86 ALA A C 1
ATOM 709 O O . ALA A 1 86 ? 6.800 7.664 3.701 1.00 94.50 86 ALA A O 1
ATOM 710 N N . LYS A 1 87 ? 8.588 8.279 2.493 1.00 93.94 87 LYS A N 1
ATOM 711 C CA . LYS A 1 87 ? 9.541 8.174 3.607 1.00 93.94 87 LYS A CA 1
ATOM 712 C C . LYS A 1 87 ? 9.129 9.019 4.812 1.00 93.94 87 LYS A C 1
ATOM 714 O O . LYS A 1 87 ? 9.129 8.512 5.928 1.00 93.94 87 LYS A O 1
ATOM 719 N N . LYS A 1 88 ? 8.730 10.275 4.586 1.00 94.94 88 LYS A N 1
ATOM 720 C CA . LYS A 1 88 ? 8.233 11.151 5.657 1.00 94.94 88 LYS A CA 1
ATOM 721 C C . LYS A 1 88 ? 6.990 10.556 6.332 1.00 94.94 88 LYS A C 1
ATOM 723 O O . LYS A 1 88 ? 6.937 10.475 7.553 1.00 94.94 88 LYS A O 1
ATOM 728 N N . ALA A 1 89 ? 6.018 10.099 5.541 1.00 95.38 89 ALA A N 1
ATOM 729 C CA . ALA A 1 89 ? 4.808 9.469 6.067 1.00 95.38 89 ALA A CA 1
ATOM 730 C C . ALA A 1 89 ? 5.111 8.171 6.838 1.00 95.38 89 ALA A C 1
ATOM 732 O O . ALA A 1 89 ? 4.466 7.890 7.847 1.00 95.38 89 ALA A O 1
ATOM 733 N N . PHE A 1 90 ? 6.108 7.392 6.409 1.00 94.81 90 PHE A N 1
ATOM 734 C CA . PHE A 1 90 ? 6.534 6.192 7.121 1.00 94.81 90 PHE A CA 1
ATOM 735 C C . PHE A 1 90 ? 7.166 6.519 8.476 1.00 94.81 90 PHE A C 1
ATOM 737 O O . PHE A 1 90 ? 6.754 5.943 9.481 1.00 94.81 90 PHE A O 1
ATOM 744 N N . GLU A 1 91 ? 8.096 7.477 8.515 1.00 93.38 91 GLU A N 1
ATOM 745 C CA . GLU A 1 91 ? 8.760 7.922 9.749 1.00 93.38 91 GLU A CA 1
ATOM 746 C C . GLU A 1 91 ? 7.750 8.497 10.765 1.00 93.38 91 GLU A C 1
ATOM 748 O O . GLU A 1 91 ? 7.849 8.222 11.960 1.00 93.38 91 GLU A O 1
ATOM 753 N N . GLU A 1 92 ? 6.749 9.251 10.299 1.00 94.19 92 GLU A N 1
ATOM 754 C CA . GLU A 1 92 ? 5.793 9.947 11.172 1.00 94.19 92 GLU A CA 1
ATOM 755 C C . GLU A 1 92 ? 4.582 9.088 11.578 1.00 94.19 92 GLU A C 1
ATOM 757 O O . GLU A 1 92 ? 4.142 9.160 12.725 1.00 94.19 92 GLU A O 1
ATOM 762 N N . LYS A 1 93 ? 4.017 8.292 10.656 1.00 95.75 93 LYS A N 1
ATOM 763 C CA . LYS A 1 93 ? 2.651 7.741 10.795 1.00 95.75 93 LYS A CA 1
ATOM 764 C C . LYS A 1 93 ? 2.557 6.213 10.715 1.00 95.75 93 LYS A C 1
ATOM 766 O O . LYS A 1 93 ? 1.517 5.660 11.082 1.00 95.75 93 LYS A O 1
ATOM 771 N N . LEU A 1 94 ? 3.591 5.494 10.258 1.00 94.50 94 LEU A N 1
ATOM 772 C CA . LEU A 1 94 ? 3.488 4.044 9.995 1.00 94.50 94 LEU A CA 1
ATOM 773 C C . LEU A 1 94 ? 3.139 3.238 11.251 1.00 94.50 94 LEU A C 1
ATOM 775 O O . LEU A 1 94 ? 2.245 2.393 11.217 1.00 94.50 94 LEU A O 1
ATOM 779 N N . ASN A 1 95 ? 3.825 3.500 12.366 1.00 94.75 95 ASN A N 1
ATOM 780 C CA . ASN A 1 95 ? 3.599 2.767 13.613 1.00 94.75 95 ASN A CA 1
ATOM 781 C C . ASN A 1 95 ? 2.208 3.039 14.194 1.00 94.75 95 ASN A C 1
ATOM 783 O O . ASN A 1 95 ? 1.524 2.102 14.601 1.00 94.75 95 ASN A O 1
ATOM 787 N N . GLU A 1 96 ? 1.758 4.296 14.166 1.00 94.75 96 GLU A N 1
ATOM 788 C CA . GLU A 1 96 ? 0.396 4.655 14.574 1.00 94.75 96 GLU A CA 1
ATOM 789 C C . GLU A 1 96 ? -0.645 3.937 13.703 1.00 94.75 96 GLU A C 1
ATOM 791 O O . GLU A 1 96 ? -1.591 3.344 14.222 1.00 94.75 96 GLU A O 1
ATOM 796 N N . THR A 1 97 ? -0.431 3.909 12.385 1.00 95.69 97 THR A N 1
ATOM 797 C CA . THR A 1 97 ? -1.340 3.251 11.437 1.00 95.69 97 THR A CA 1
ATOM 798 C C . THR A 1 97 ? -1.393 1.736 11.656 1.00 95.69 97 THR A C 1
ATOM 800 O O . THR A 1 97 ? -2.467 1.140 11.575 1.00 95.69 97 THR A O 1
ATOM 803 N N . LYS A 1 98 ? -0.268 1.095 12.003 1.00 95.19 98 LYS A N 1
ATOM 804 C CA . LYS A 1 98 ? -0.235 -0.331 12.369 1.00 95.19 98 LYS A CA 1
ATOM 805 C C . LYS A 1 98 ? -1.019 -0.623 13.643 1.00 95.19 98 LYS A C 1
ATOM 807 O O . LYS A 1 98 ? -1.787 -1.584 13.671 1.00 95.19 98 LYS A O 1
ATOM 812 N N . GLU A 1 99 ? -0.852 0.189 14.685 1.00 95.50 99 GLU A N 1
ATOM 813 C CA . GLU A 1 99 ? -1.630 0.029 15.918 1.00 95.50 99 GLU A CA 1
ATOM 814 C C . GLU A 1 99 ? -3.123 0.235 15.667 1.00 95.50 99 GLU A C 1
ATOM 816 O O . GLU A 1 99 ? -3.947 -0.540 16.153 1.00 95.50 99 GLU A O 1
ATOM 821 N N . LEU A 1 100 ? -3.476 1.212 14.833 1.00 95.31 100 LEU A N 1
ATOM 822 C CA . LEU A 1 100 ? -4.851 1.434 14.417 1.00 95.31 100 LEU A CA 1
ATOM 823 C C . LEU A 1 100 ? -5.416 0.241 13.619 1.00 95.31 100 LEU A C 1
ATOM 825 O O . LEU A 1 100 ? -6.530 -0.204 13.895 1.00 95.31 100 LEU A O 1
ATOM 829 N N . ASN A 1 101 ? -4.642 -0.351 12.702 1.00 95.19 101 ASN A N 1
ATOM 830 C CA . ASN A 1 101 ? -5.052 -1.551 11.962 1.00 95.19 101 ASN A CA 1
ATOM 831 C C . ASN A 1 101 ? -5.340 -2.747 12.884 1.00 95.19 101 ASN A C 1
ATOM 833 O O . ASN A 1 101 ? -6.295 -3.495 12.660 1.00 95.19 101 ASN A O 1
ATOM 837 N N . LYS A 1 102 ? -4.573 -2.897 13.974 1.00 95.12 102 LYS A N 1
ATOM 838 C CA . LYS A 1 102 ? -4.859 -3.907 15.006 1.00 95.12 102 LYS A CA 1
ATOM 839 C C . LYS A 1 102 ? -6.205 -3.658 15.687 1.00 95.12 102 LYS A C 1
ATOM 841 O O . LYS A 1 102 ? -6.902 -4.621 15.996 1.00 95.12 102 LYS A O 1
ATOM 846 N N . LYS A 1 103 ? -6.599 -2.395 15.900 1.00 95.12 103 LYS A N 1
ATOM 847 C CA . LYS A 1 103 ? -7.920 -2.050 16.459 1.00 95.12 103 LYS A CA 1
ATOM 848 C C . LYS A 1 103 ? -9.054 -2.395 15.504 1.00 95.12 103 LYS A C 1
ATOM 850 O O . LYS A 1 103 ? -10.019 -3.008 15.950 1.00 95.12 103 LYS A O 1
ATOM 855 N N . TYR A 1 104 ? -8.910 -2.109 14.211 1.00 94.75 104 TYR A N 1
ATOM 856 C CA . TYR A 1 104 ? -9.894 -2.538 13.211 1.00 94.75 104 TYR A CA 1
ATOM 857 C C . TYR A 1 104 ? -10.008 -4.063 13.131 1.00 94.75 104 TYR A C 1
ATOM 859 O O . TYR A 1 104 ? -11.112 -4.603 13.119 1.00 94.75 104 TYR A O 1
ATOM 867 N N . SER A 1 105 ? -8.875 -4.766 13.168 1.00 94.06 105 SER A N 1
ATOM 868 C CA . SER A 1 105 ? -8.849 -6.234 13.180 1.00 94.06 105 SER A CA 1
ATOM 869 C C . SER A 1 105 ? -9.521 -6.801 14.437 1.00 94.06 105 SER A C 1
ATOM 871 O O . SER A 1 105 ? -10.273 -7.771 14.369 1.00 94.06 105 SER A O 1
ATOM 873 N N . GLN A 1 106 ? -9.293 -6.170 15.596 1.00 94.00 106 GLN A N 1
ATOM 874 C CA . GLN A 1 106 ? -9.948 -6.521 16.857 1.00 94.00 106 GLN A CA 1
ATOM 875 C C . GLN A 1 106 ? -11.463 -6.286 16.791 1.00 94.00 106 GLN A C 1
ATOM 877 O O . GLN A 1 106 ? -12.230 -7.153 17.208 1.00 94.00 106 GLN A O 1
ATOM 882 N N . PHE A 1 107 ? -11.891 -5.139 16.258 1.00 93.44 107 PHE A N 1
ATOM 883 C CA . PHE A 1 107 ? -13.301 -4.814 16.043 1.00 93.44 107 PHE A CA 1
ATOM 884 C C . PHE A 1 107 ? -13.976 -5.878 15.167 1.00 93.44 107 PHE A C 1
ATOM 886 O O . PHE A 1 107 ? -14.975 -6.472 15.571 1.00 93.44 107 PHE A O 1
ATOM 893 N N . TYR A 1 108 ? -13.375 -6.202 14.019 1.00 93.00 108 TYR A N 1
ATOM 894 C CA . TYR A 1 108 ? -13.878 -7.232 13.111 1.00 93.00 108 TYR A CA 1
ATOM 895 C C . TYR A 1 108 ? -13.936 -8.624 13.766 1.00 93.00 108 TYR A C 1
ATOM 897 O O . TYR A 1 108 ? -14.958 -9.305 13.694 1.00 93.00 108 TYR A O 1
ATOM 905 N N . SER A 1 109 ? -12.880 -9.036 14.474 1.00 92.88 109 SER A N 1
ATOM 906 C CA . SER A 1 109 ? -12.846 -10.328 15.172 1.00 92.88 109 SER A CA 1
ATOM 907 C C . SER A 1 109 ? -13.948 -10.452 16.229 1.00 92.88 109 SER A C 1
ATOM 909 O O . SER A 1 109 ? -14.588 -11.501 16.332 1.00 92.88 109 SER A O 1
ATOM 911 N N . ASN A 1 110 ? -14.223 -9.385 16.982 1.00 92.12 110 ASN A N 1
ATOM 912 C CA . ASN A 1 110 ? -15.308 -9.383 17.960 1.00 92.12 110 ASN A CA 1
ATOM 913 C C . ASN A 1 110 ? -16.679 -9.581 17.302 1.00 92.12 110 ASN A C 1
ATOM 915 O O . ASN A 1 110 ? -17.484 -10.347 17.828 1.00 92.12 110 ASN A O 1
ATOM 919 N N . ILE A 1 111 ? -16.919 -8.961 16.141 1.00 89.19 111 ILE A N 1
ATOM 920 C CA . ILE A 1 111 ? -18.165 -9.134 15.379 1.00 89.19 111 ILE A CA 1
ATOM 921 C C . ILE A 1 111 ? -18.352 -10.593 14.959 1.00 89.19 111 ILE A C 1
ATOM 923 O O . ILE A 1 111 ? -19.413 -11.162 15.197 1.00 89.19 111 ILE A O 1
ATOM 927 N N . ILE A 1 112 ? -17.320 -11.223 14.386 1.00 90.06 112 ILE A N 1
ATOM 928 C CA . ILE A 1 112 ? -17.396 -12.629 13.945 1.00 90.06 112 ILE A CA 1
ATOM 929 C C . ILE A 1 112 ? -17.685 -13.568 15.121 1.00 90.06 112 ILE A C 1
ATOM 931 O O . ILE A 1 112 ? -18.412 -14.550 14.982 1.00 90.06 112 ILE A O 1
ATOM 935 N N . HIS A 1 113 ? -17.095 -13.288 16.283 1.00 90.44 113 HIS A N 1
ATOM 936 C CA . HIS A 1 113 ? -17.226 -14.131 17.468 1.00 90.44 113 HIS A CA 1
ATOM 937 C C . HIS A 1 113 ? -18.403 -13.748 18.373 1.00 90.44 113 HIS A C 1
ATOM 939 O O . HIS A 1 113 ? -18.493 -14.293 19.474 1.00 90.44 113 HIS A O 1
ATOM 945 N N . ASN A 1 114 ? -19.289 -12.843 17.935 1.00 87.12 114 ASN A N 1
ATOM 946 C CA . ASN A 1 114 ? -20.422 -12.332 18.713 1.00 87.12 114 ASN A CA 1
ATOM 947 C C . ASN A 1 114 ? -20.009 -11.850 20.117 1.00 87.12 114 ASN A C 1
ATOM 949 O O . ASN A 1 114 ? -20.652 -12.168 21.117 1.00 87.12 114 ASN A O 1
ATOM 953 N N . ARG A 1 115 ? -18.887 -11.126 20.196 1.00 88.44 115 ARG A N 1
ATOM 954 C CA . ARG A 1 115 ? -18.360 -10.538 21.432 1.00 88.44 115 ARG A CA 1
ATOM 955 C C . ARG A 1 115 ? -18.665 -9.051 21.481 1.00 88.44 115 ARG A C 1
ATOM 957 O O . ARG A 1 115 ? -18.566 -8.355 20.470 1.00 88.44 115 ARG A O 1
ATOM 964 N N . ASP A 1 116 ? -18.917 -8.555 22.684 1.00 87.94 116 ASP A N 1
ATOM 965 C CA . ASP A 1 116 ? -19.033 -7.121 22.909 1.00 87.94 116 ASP A CA 1
ATOM 966 C C . ASP A 1 116 ? -17.715 -6.417 22.578 1.00 87.94 116 ASP A C 1
ATOM 968 O O . ASP A 1 116 ? -16.625 -6.848 22.970 1.00 87.94 116 ASP A O 1
ATOM 972 N N . THR A 1 117 ? -17.814 -5.298 21.863 1.00 89.44 117 THR A N 1
ATOM 973 C CA . THR A 1 117 ? -16.651 -4.470 21.554 1.00 89.44 117 THR A CA 1
ATOM 974 C C . THR A 1 117 ? -16.575 -3.292 22.508 1.00 89.44 117 THR A C 1
ATOM 976 O O . THR A 1 117 ? -17.533 -2.542 22.683 1.00 89.44 117 THR A O 1
ATOM 979 N N . ALA A 1 118 ? -15.410 -3.114 23.131 1.00 91.25 118 ALA A N 1
ATOM 980 C CA . ALA A 1 118 ? -15.184 -2.013 24.054 1.00 91.25 118 ALA A CA 1
ATOM 981 C C . ALA A 1 118 ? -15.390 -0.657 23.360 1.00 91.25 118 ALA A C 1
ATOM 983 O O . ALA A 1 118 ? -14.891 -0.426 22.256 1.00 91.25 118 ALA A O 1
ATOM 984 N N . LYS A 1 119 ? -16.048 0.279 24.054 1.00 91.50 119 LYS A N 1
ATOM 985 C CA . LYS A 1 119 ? -16.319 1.636 23.548 1.00 91.50 119 LYS A CA 1
ATOM 986 C C . LYS A 1 119 ? -15.051 2.375 23.102 1.00 91.50 119 LYS A C 1
ATOM 988 O O . LYS A 1 119 ? -15.086 3.130 22.138 1.00 91.50 119 LYS A O 1
ATOM 993 N N . SER A 1 120 ? -13.919 2.126 23.762 1.00 92.62 120 SER A N 1
ATOM 994 C CA . SER A 1 120 ? -12.622 2.684 23.364 1.00 92.62 120 SER A CA 1
ATOM 995 C C . SER A 1 120 ? -12.184 2.230 21.969 1.00 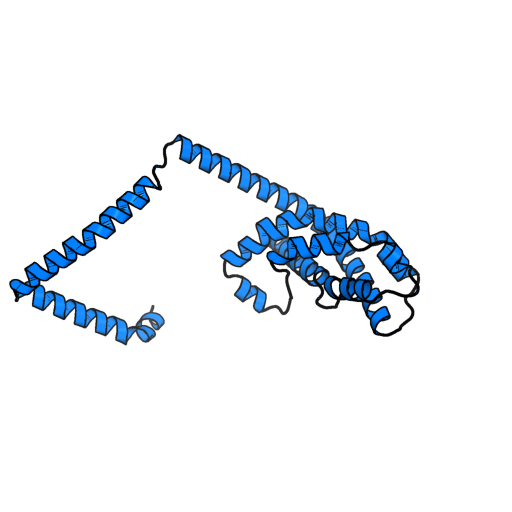92.62 120 SER A C 1
ATOM 997 O O . SER A 1 120 ? -11.696 3.051 21.200 1.00 92.62 120 SER A O 1
ATOM 999 N N . VAL A 1 121 ? -12.394 0.957 21.619 1.00 91.81 121 VAL A N 1
ATOM 1000 C CA . VAL A 1 121 ? -12.060 0.404 20.296 1.00 91.81 121 VAL A CA 1
ATOM 1001 C C . VAL A 1 121 ? -12.969 1.004 19.226 1.00 91.81 121 VAL A C 1
ATOM 1003 O O . VAL A 1 121 ? -12.476 1.416 18.181 1.00 91.81 121 VAL A O 1
ATOM 1006 N N . ILE A 1 122 ? -14.271 1.125 19.511 1.00 92.50 122 ILE A N 1
ATOM 1007 C CA . ILE A 1 122 ? -15.246 1.766 18.612 1.00 92.50 122 ILE A CA 1
ATOM 1008 C C . ILE A 1 122 ? -14.838 3.211 18.305 1.00 92.50 122 ILE A C 1
ATOM 1010 O O . ILE A 1 122 ? -14.775 3.603 17.138 1.00 92.50 122 ILE A O 1
ATOM 1014 N N . ASN A 1 123 ? -14.511 3.990 19.340 1.00 92.38 123 ASN A N 1
ATOM 1015 C CA . ASN A 1 123 ? -14.091 5.380 19.178 1.00 92.38 123 ASN A CA 1
ATOM 1016 C C . ASN A 1 123 ? -12.798 5.481 18.356 1.00 92.38 123 ASN A C 1
ATOM 1018 O O . ASN A 1 123 ? -12.734 6.262 17.412 1.00 92.38 123 ASN A O 1
ATOM 1022 N N . GLN A 1 124 ? -11.801 4.639 18.652 1.00 93.50 124 GLN A N 1
ATOM 1023 C CA . GLN A 1 124 ? -10.537 4.608 17.908 1.00 93.50 124 GLN A CA 1
ATOM 1024 C C . GLN A 1 124 ? -10.736 4.267 16.425 1.00 93.50 124 GLN A C 1
ATOM 1026 O O . GLN A 1 124 ? -10.122 4.906 15.574 1.00 93.50 124 GLN A O 1
ATOM 1031 N N . CYS A 1 125 ? -11.610 3.309 16.105 1.00 93.38 125 CYS A N 1
ATOM 1032 C CA . CYS A 1 125 ? -11.941 2.966 14.719 1.00 93.38 125 CYS A CA 1
ATOM 1033 C C . CYS A 1 125 ? -12.693 4.110 14.015 1.00 93.38 125 CYS A C 1
ATOM 1035 O O . CYS A 1 125 ? -12.405 4.444 12.871 1.00 93.38 125 CYS A O 1
ATOM 1037 N N . SER A 1 126 ? -13.620 4.767 14.713 1.00 91.69 126 SER A N 1
ATOM 1038 C CA . SER A 1 126 ? -14.410 5.870 14.146 1.00 91.69 126 SER A CA 1
ATOM 1039 C C . SER A 1 126 ? -13.565 7.116 13.855 1.00 91.69 126 SER A C 1
ATOM 1041 O O . SER A 1 126 ? -13.743 7.781 12.833 1.00 91.69 126 SER A O 1
ATOM 1043 N N . GLU A 1 127 ? -12.646 7.454 14.759 1.00 92.06 127 GLU A N 1
ATOM 1044 C CA . GLU A 1 127 ? -11.777 8.631 14.648 1.00 92.06 127 GLU A CA 1
ATOM 1045 C C . GLU A 1 127 ? -10.563 8.375 13.748 1.00 92.06 127 GLU A C 1
ATOM 1047 O O . GLU A 1 127 ? -10.105 9.278 13.049 1.00 92.06 127 GLU A O 1
ATOM 1052 N N . GLY A 1 128 ? -10.050 7.142 13.735 1.00 92.06 128 GLY A N 1
ATOM 1053 C CA . GLY A 1 128 ? -8.850 6.772 12.991 1.00 92.06 128 GLY A CA 1
ATOM 1054 C C . GLY A 1 128 ? -9.050 6.605 11.484 1.00 92.06 128 GLY A C 1
ATOM 1055 O O . GLY A 1 128 ? -8.064 6.486 10.760 1.00 92.06 128 GLY A O 1
ATOM 1056 N N . LEU A 1 129 ? -10.288 6.590 10.982 1.00 92.12 129 LEU A N 1
ATOM 1057 C CA . LEU A 1 129 ? -10.564 6.300 9.570 1.00 92.12 129 LEU A CA 1
ATOM 1058 C C . LEU A 1 129 ? -9.873 7.282 8.618 1.00 92.12 129 LEU A C 1
ATOM 1060 O O . LEU A 1 129 ? -9.237 6.861 7.654 1.00 92.12 129 LEU A O 1
ATOM 1064 N N . GLU A 1 130 ? -9.932 8.576 8.930 1.00 93.31 130 GLU A N 1
ATOM 1065 C CA . GLU A 1 130 ? -9.284 9.608 8.114 1.00 93.31 130 GLU A CA 1
ATOM 1066 C C . GLU A 1 130 ? -7.760 9.488 8.153 1.00 93.31 130 GLU A C 1
ATOM 1068 O O . GLU A 1 130 ? -7.118 9.575 7.114 1.00 93.31 130 GLU A O 1
ATOM 1073 N N . LYS A 1 131 ? -7.174 9.152 9.309 1.00 94.19 131 LYS A N 1
ATOM 1074 C CA . LYS A 1 131 ? -5.723 8.925 9.416 1.00 94.19 131 LYS A CA 1
ATOM 1075 C C . LYS A 1 131 ? -5.254 7.791 8.507 1.00 94.19 131 LYS A C 1
ATOM 1077 O O . LYS A 1 131 ? -4.200 7.882 7.884 1.00 94.19 131 LYS A O 1
ATOM 1082 N N . LEU A 1 132 ? -6.046 6.723 8.427 1.00 93.94 132 LEU A N 1
ATOM 1083 C CA . LEU A 1 132 ? -5.731 5.564 7.599 1.00 93.94 132 LEU A CA 1
ATOM 1084 C C . LEU A 1 132 ? -5.841 5.897 6.101 1.00 93.94 132 LEU A C 1
ATOM 1086 O O . LEU A 1 132 ? -4.972 5.500 5.324 1.00 93.94 132 LEU A O 1
ATOM 1090 N N . ARG A 1 133 ? -6.851 6.687 5.711 1.00 95.06 133 ARG A N 1
ATOM 1091 C CA . ARG A 1 133 ? -7.002 7.213 4.342 1.00 95.06 133 ARG A CA 1
ATOM 1092 C C . ARG A 1 133 ? -5.862 8.145 3.958 1.00 95.06 133 ARG A C 1
ATOM 1094 O O . ARG A 1 133 ? -5.264 7.966 2.903 1.00 95.06 133 ARG A O 1
ATOM 1101 N N . GLU A 1 134 ? -5.532 9.102 4.819 1.00 95.19 134 GLU A N 1
ATOM 1102 C CA . GLU A 1 134 ? -4.426 10.036 4.603 1.00 95.19 134 GLU A CA 1
ATOM 1103 C C . GLU A 1 134 ? -3.102 9.296 4.420 1.00 95.19 134 GLU A C 1
ATOM 1105 O O . GLU A 1 134 ? -2.372 9.567 3.467 1.00 95.19 134 GLU A O 1
ATOM 1110 N N . PHE A 1 135 ? -2.811 8.323 5.290 1.00 96.62 135 PHE A N 1
ATOM 1111 C CA . PHE A 1 135 ? -1.602 7.516 5.176 1.00 96.62 135 PHE A CA 1
ATOM 1112 C C . PHE A 1 135 ? -1.535 6.779 3.832 1.00 96.62 135 PHE A C 1
ATOM 1114 O O . PHE A 1 135 ? -0.508 6.834 3.149 1.00 96.62 135 PHE A O 1
ATOM 1121 N N . PHE A 1 136 ? -2.631 6.132 3.422 1.00 96.31 136 PHE A N 1
ATOM 1122 C CA . PHE A 1 136 ? -2.719 5.456 2.128 1.00 96.31 136 PHE A CA 1
ATOM 1123 C C . PHE A 1 136 ? -2.513 6.434 0.961 1.00 96.31 136 PHE A C 1
ATOM 1125 O O . PHE A 1 136 ? -1.680 6.195 0.090 1.00 96.31 136 PHE A O 1
ATOM 1132 N N . GLU A 1 1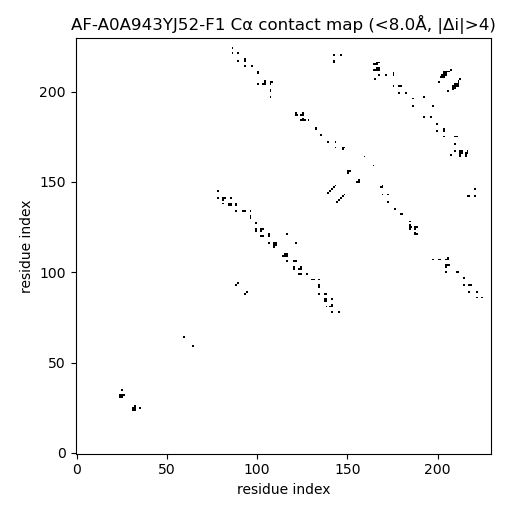37 ? -3.192 7.579 0.955 1.00 95.50 137 GLU A N 1
ATOM 1133 C CA . GLU A 1 137 ? -3.069 8.589 -0.104 1.00 95.50 137 GLU A CA 1
ATOM 1134 C C . GLU A 1 137 ? -1.659 9.193 -0.207 1.00 95.50 137 GLU A C 1
ATOM 1136 O O . GLU A 1 137 ? -1.176 9.508 -1.302 1.00 95.50 137 GLU A O 1
ATOM 1141 N N . GLU A 1 138 ? -0.964 9.344 0.921 1.00 95.06 138 GLU A N 1
ATOM 1142 C CA . GLU A 1 138 ? 0.406 9.850 0.955 1.00 95.06 138 GLU A CA 1
ATOM 1143 C C . GLU A 1 138 ? 1.432 8.849 0.417 1.00 95.06 138 GLU A C 1
ATOM 1145 O O . GLU A 1 138 ? 2.437 9.274 -0.160 1.00 95.06 138 GLU A O 1
ATOM 1150 N N . THR A 1 139 ? 1.177 7.548 0.570 1.00 96.25 139 THR A N 1
ATOM 1151 C CA . THR A 1 139 ? 2.177 6.494 0.335 1.00 96.25 139 THR A CA 1
ATOM 1152 C C . THR A 1 139 ? 1.877 5.615 -0.885 1.00 96.25 139 THR A C 1
ATOM 1154 O O . THR A 1 139 ? 2.809 5.060 -1.471 1.00 96.25 139 THR A O 1
ATOM 1157 N N . LYS A 1 140 ? 0.623 5.551 -1.364 1.00 95.12 140 LYS A N 1
ATOM 1158 C CA . LYS A 1 140 ? 0.198 4.686 -2.483 1.00 95.12 140 LYS A CA 1
ATOM 1159 C C . LYS A 1 140 ? 1.002 4.885 -3.764 1.00 95.12 140 LYS A C 1
ATOM 1161 O O . LYS A 1 140 ? 1.372 3.904 -4.395 1.00 95.12 140 LYS A O 1
ATOM 1166 N N . LYS A 1 141 ? 1.329 6.132 -4.135 1.00 94.56 141 LYS A N 1
ATOM 1167 C CA . LYS A 1 141 ? 2.066 6.401 -5.381 1.00 94.56 141 LYS A CA 1
ATOM 1168 C C . LYS A 1 141 ? 3.427 5.717 -5.361 1.00 94.56 141 LYS A C 1
ATOM 1170 O O . LYS A 1 141 ? 3.762 5.025 -6.309 1.00 94.56 141 LYS A O 1
ATOM 1175 N N . TYR A 1 142 ? 4.161 5.865 -4.261 1.00 94.44 142 TYR A N 1
ATOM 1176 C CA . TYR A 1 142 ? 5.451 5.211 -4.103 1.00 94.44 142 TYR A CA 1
ATOM 1177 C C . TYR A 1 142 ? 5.304 3.685 -4.068 1.00 94.44 142 TYR A C 1
ATOM 1179 O O . TYR A 1 142 ? 5.995 2.994 -4.807 1.00 94.44 142 TYR A O 1
ATOM 1187 N N . ILE A 1 143 ? 4.369 3.150 -3.276 1.00 94.38 143 ILE A N 1
ATOM 1188 C CA . ILE A 1 143 ? 4.198 1.695 -3.141 1.00 94.38 143 ILE A CA 1
ATOM 1189 C C . ILE A 1 143 ? 3.813 1.031 -4.471 1.00 94.38 143 ILE A C 1
ATOM 1191 O O . ILE A 1 143 ? 4.484 0.097 -4.904 1.00 94.38 143 ILE A O 1
ATOM 1195 N N . PHE A 1 144 ? 2.763 1.514 -5.137 1.00 93.50 144 PHE A N 1
ATOM 1196 C CA . PHE A 1 144 ? 2.207 0.851 -6.319 1.00 93.50 144 PHE A CA 1
ATOM 1197 C C . PHE A 1 144 ? 2.896 1.250 -7.628 1.00 93.50 144 PHE A C 1
ATOM 1199 O O . PHE A 1 144 ? 3.018 0.412 -8.518 1.00 93.50 144 PHE A O 1
ATOM 1206 N N . LYS A 1 145 ? 3.385 2.490 -7.775 1.00 91.31 145 LYS A N 1
ATOM 1207 C CA . LYS A 1 145 ? 4.026 2.922 -9.033 1.00 91.31 145 LYS A CA 1
ATOM 1208 C C . LYS A 1 145 ? 5.535 2.734 -9.057 1.00 91.31 145 LYS A C 1
ATOM 1210 O O . LYS A 1 145 ? 6.078 2.513 -10.136 1.00 91.31 145 LYS A O 1
ATOM 1215 N N . ASP A 1 146 ? 6.195 2.828 -7.904 1.00 89.62 146 ASP A N 1
ATOM 1216 C CA . ASP A 1 146 ? 7.656 2.835 -7.837 1.00 89.62 146 ASP A CA 1
ATOM 1217 C C . ASP A 1 146 ? 8.201 1.524 -7.243 1.00 89.62 146 ASP A C 1
ATOM 1219 O O . ASP A 1 146 ? 8.946 0.816 -7.914 1.00 89.62 146 ASP A O 1
ATOM 1223 N N . PHE A 1 147 ? 7.785 1.166 -6.026 1.00 89.44 147 PHE A N 1
ATOM 1224 C CA . PHE A 1 147 ? 8.351 0.068 -5.233 1.00 89.44 147 PHE A CA 1
ATOM 1225 C C . PHE A 1 147 ? 7.979 -1.331 -5.749 1.00 89.44 147 PHE A C 1
ATOM 1227 O O . PHE A 1 147 ? 8.852 -2.121 -6.106 1.00 89.44 147 PHE A O 1
ATOM 1234 N N . LEU A 1 148 ? 6.680 -1.645 -5.839 1.00 88.56 148 LEU A N 1
ATOM 1235 C CA . LEU A 1 148 ? 6.217 -2.964 -6.287 1.00 88.56 148 LEU A CA 1
ATOM 1236 C C . LEU A 1 148 ? 6.703 -3.327 -7.708 1.00 88.56 148 LEU A C 1
ATOM 1238 O O . LEU A 1 148 ? 7.119 -4.472 -7.912 1.00 88.56 148 LEU A O 1
ATOM 1242 N N . PRO A 1 149 ? 6.698 -2.410 -8.701 1.00 86.38 149 PRO A N 1
ATOM 1243 C CA . PRO A 1 149 ? 7.238 -2.712 -10.025 1.00 86.38 149 PRO A CA 1
ATOM 1244 C C . PRO A 1 149 ? 8.749 -2.959 -10.026 1.00 86.38 149 PRO A C 1
ATOM 1246 O O . PRO A 1 149 ? 9.220 -3.805 -10.783 1.00 86.38 149 PRO A O 1
ATOM 1249 N N . GLU A 1 150 ? 9.510 -2.238 -9.200 1.00 82.25 150 GLU A N 1
ATOM 1250 C CA . GLU A 1 150 ? 10.965 -2.389 -9.091 1.00 82.25 150 GLU A CA 1
ATOM 1251 C C . GLU A 1 150 ? 11.329 -3.785 -8.573 1.00 82.25 150 GLU A C 1
ATOM 1253 O O . GLU A 1 150 ? 12.031 -4.527 -9.262 1.00 82.25 150 GLU A O 1
ATOM 1258 N N . ILE A 1 151 ? 10.715 -4.211 -7.468 1.00 77.19 151 ILE A N 1
ATOM 1259 C CA . ILE A 1 151 ? 10.908 -5.551 -6.890 1.00 77.19 151 ILE A CA 1
ATOM 1260 C C . ILE A 1 151 ? 10.480 -6.663 -7.856 1.00 77.19 151 ILE A C 1
ATOM 1262 O O . ILE A 1 151 ? 11.160 -7.685 -7.998 1.00 77.19 151 ILE A O 1
ATOM 1266 N N . LYS A 1 152 ? 9.356 -6.478 -8.564 1.00 71.62 152 LYS A N 1
ATOM 1267 C CA . LYS A 1 152 ? 8.861 -7.461 -9.541 1.00 71.62 152 LYS A CA 1
ATOM 1268 C C . LYS A 1 152 ? 9.825 -7.633 -10.720 1.00 71.62 152 LYS A C 1
ATOM 1270 O O . LYS A 1 152 ? 10.003 -8.751 -11.200 1.00 71.62 152 LYS A O 1
ATOM 1275 N N . ASN A 1 153 ? 10.450 -6.546 -11.174 1.00 65.38 153 ASN A N 1
ATOM 1276 C CA . ASN A 1 153 ? 11.403 -6.565 -12.286 1.00 65.38 153 ASN A CA 1
ATOM 1277 C C . ASN A 1 153 ? 12.780 -7.115 -11.890 1.00 65.38 153 ASN A C 1
ATOM 1279 O O . ASN A 1 153 ? 13.466 -7.686 -12.737 1.00 65.38 153 ASN A O 1
ATOM 1283 N N . LEU A 1 154 ? 13.177 -6.976 -10.623 1.00 59.50 154 LEU A N 1
ATOM 1284 C CA . LEU A 1 154 ? 14.454 -7.482 -10.113 1.00 59.50 154 LEU A CA 1
ATOM 1285 C C . LEU A 1 154 ? 14.446 -8.999 -9.848 1.00 59.50 154 LEU A C 1
ATOM 1287 O O . LEU A 1 154 ? 15.483 -9.577 -9.535 1.00 59.50 154 LEU A O 1
ATOM 1291 N N . GLY A 1 155 ? 13.301 -9.678 -10.006 1.00 52.81 155 GLY A N 1
ATOM 1292 C CA . GLY A 1 155 ? 13.167 -11.102 -9.669 1.00 52.81 155 GLY A CA 1
ATOM 1293 C C . GLY A 1 155 ? 13.262 -11.379 -8.161 1.00 52.81 155 GLY A C 1
ATOM 1294 O O . GLY A 1 155 ? 13.303 -12.537 -7.748 1.00 52.81 155 GLY A O 1
ATOM 1295 N N . GLU A 1 156 ? 13.256 -10.326 -7.340 1.00 52.53 156 GLU A N 1
ATOM 1296 C CA . GLU A 1 156 ? 13.422 -10.363 -5.882 1.00 52.53 156 GLU A CA 1
ATOM 1297 C C . GLU A 1 156 ? 12.173 -10.854 -5.139 1.00 52.53 156 GLU A C 1
ATOM 1299 O O . GLU A 1 156 ? 12.229 -11.125 -3.938 1.00 52.53 156 GLU A O 1
ATOM 1304 N N . LEU A 1 157 ? 11.066 -11.097 -5.849 1.00 49.28 157 LEU A N 1
ATOM 1305 C CA . LEU A 1 157 ? 9.925 -11.834 -5.295 1.00 49.28 157 LEU A CA 1
ATOM 1306 C C . LEU A 1 157 ? 10.351 -13.206 -4.742 1.00 49.28 157 LEU A C 1
ATOM 1308 O O . LEU A 1 157 ? 9.852 -13.615 -3.701 1.00 49.28 157 LEU A O 1
ATOM 1312 N N . ALA A 1 158 ? 11.350 -13.864 -5.347 1.00 44.44 158 ALA A N 1
ATOM 1313 C CA . ALA A 1 158 ? 11.854 -15.150 -4.854 1.00 44.44 158 ALA A CA 1
ATOM 1314 C C . ALA A 1 158 ? 12.637 -15.045 -3.526 1.00 44.44 158 ALA A C 1
ATOM 1316 O O . ALA A 1 158 ? 12.763 -16.036 -2.807 1.00 44.44 158 ALA A O 1
ATOM 1317 N N . THR A 1 159 ? 13.173 -13.868 -3.186 1.00 47.56 159 THR A N 1
ATOM 1318 C CA . THR A 1 159 ? 13.814 -13.607 -1.884 1.00 47.56 159 THR A CA 1
ATOM 1319 C C . THR A 1 159 ? 12.819 -13.122 -0.832 1.00 47.56 159 THR A C 1
ATOM 1321 O O . THR A 1 159 ? 12.999 -13.434 0.345 1.00 47.56 159 THR A O 1
ATOM 1324 N N . ILE A 1 160 ? 11.745 -12.442 -1.244 1.00 49.88 160 ILE A N 1
ATOM 1325 C CA . ILE A 1 160 ? 10.637 -12.048 -0.360 1.00 49.88 160 ILE A CA 1
ATOM 1326 C C . ILE A 1 160 ? 9.784 -13.266 0.025 1.00 49.88 160 ILE A C 1
ATOM 1328 O O . ILE A 1 160 ? 9.372 -13.357 1.176 1.00 49.88 160 ILE A O 1
ATOM 1332 N N . ASP A 1 161 ? 9.625 -14.253 -0.866 1.00 40.84 161 ASP A N 1
ATOM 1333 C CA . ASP A 1 161 ? 8.928 -15.523 -0.591 1.00 40.84 161 ASP A CA 1
ATOM 1334 C C . ASP A 1 161 ? 9.563 -16.349 0.550 1.00 40.84 161 ASP A C 1
ATOM 1336 O O . ASP A 1 161 ? 8.906 -17.214 1.130 1.00 40.84 161 ASP A O 1
ATOM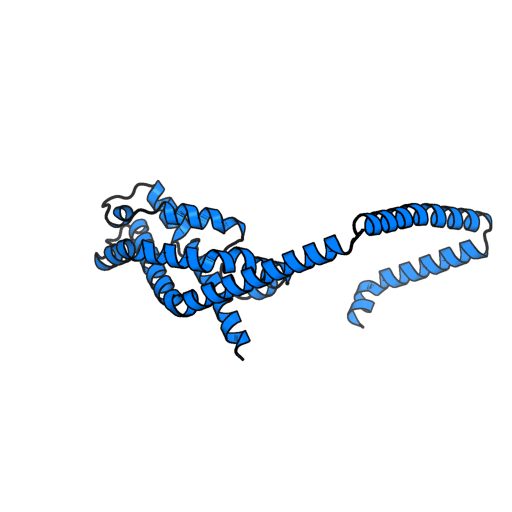 1340 N N . ASN A 1 162 ? 10.823 -16.084 0.924 1.00 41.75 162 ASN A N 1
ATOM 1341 C CA . ASN A 1 162 ? 11.466 -16.736 2.075 1.00 41.75 162 ASN A CA 1
ATOM 1342 C C . ASN A 1 162 ? 11.082 -16.117 3.431 1.00 41.75 162 ASN A C 1
ATOM 1344 O O . ASN A 1 162 ? 11.474 -16.640 4.478 1.00 41.75 162 ASN A O 1
ATOM 1348 N N . ILE A 1 163 ? 10.299 -15.035 3.438 1.00 46.06 163 ILE A N 1
ATOM 1349 C CA . ILE A 1 163 ? 9.655 -14.501 4.634 1.00 46.06 163 ILE A CA 1
ATOM 1350 C C . ILE A 1 163 ? 8.145 -14.617 4.394 1.00 46.06 163 ILE A C 1
ATOM 1352 O O . ILE A 1 163 ? 7.633 -14.077 3.427 1.00 46.06 163 ILE A O 1
ATOM 1356 N N . ASN A 1 164 ? 7.423 -15.313 5.278 1.00 51.91 164 ASN A N 1
ATOM 1357 C CA . ASN A 1 164 ? 5.963 -15.559 5.264 1.00 51.91 164 ASN A CA 1
ATOM 1358 C C . ASN A 1 164 ? 5.069 -14.284 5.300 1.00 51.91 164 ASN A C 1
ATOM 1360 O O . ASN A 1 164 ? 3.994 -14.278 5.901 1.00 51.91 164 ASN A O 1
ATOM 1364 N N . VAL A 1 165 ? 5.504 -13.162 4.736 1.00 61.81 165 VAL A N 1
ATOM 1365 C CA . VAL A 1 165 ? 4.832 -11.872 4.810 1.00 61.81 165 VAL A CA 1
ATOM 1366 C C . VAL A 1 165 ? 3.993 -11.688 3.554 1.00 61.81 165 VAL A C 1
ATOM 1368 O O . VAL A 1 165 ? 4.501 -11.405 2.476 1.00 61.81 165 VAL A O 1
ATOM 1371 N N . SER A 1 166 ? 2.675 -11.829 3.700 1.00 76.56 166 SER A N 1
ATOM 1372 C CA . SER A 1 166 ? 1.745 -11.502 2.621 1.00 76.56 166 SER A CA 1
ATOM 1373 C C . SER A 1 166 ? 1.840 -10.005 2.296 1.00 76.56 166 SER A C 1
ATOM 1375 O O . SER A 1 166 ? 1.579 -9.174 3.170 1.00 76.56 166 SER A O 1
ATOM 1377 N N . ILE A 1 167 ? 2.184 -9.687 1.045 1.00 86.12 167 ILE A N 1
ATOM 1378 C CA . ILE A 1 167 ? 2.251 -8.331 0.469 1.00 86.12 167 ILE A CA 1
ATOM 1379 C C . ILE A 1 167 ? 1.050 -8.056 -0.449 1.00 86.12 167 ILE A C 1
ATOM 1381 O O . ILE A 1 167 ? 0.353 -8.993 -0.849 1.00 86.12 167 ILE A O 1
ATOM 1385 N N . VAL A 1 168 ? 0.782 -6.782 -0.752 1.00 89.00 168 VAL A N 1
ATOM 1386 C CA . VAL A 1 168 ? -0.226 -6.384 -1.759 1.00 89.00 168 VAL A CA 1
ATOM 1387 C C . VAL A 1 168 ? 0.274 -6.587 -3.189 1.00 89.00 168 VAL A C 1
ATOM 1389 O O . VAL A 1 168 ? 1.472 -6.475 -3.457 1.00 89.00 168 VAL A O 1
ATOM 1392 N N . ALA A 1 169 ? -0.658 -6.852 -4.106 1.00 87.81 169 ALA A N 1
ATOM 1393 C CA . ALA A 1 169 ? -0.410 -6.893 -5.543 1.00 87.81 169 ALA A CA 1
ATOM 1394 C C . ALA A 1 169 ? -0.648 -5.522 -6.198 1.00 87.81 169 ALA A C 1
ATOM 1396 O O . ALA A 1 169 ? -1.294 -4.648 -5.627 1.00 87.81 169 ALA A O 1
ATOM 1397 N N . LEU A 1 170 ? -0.148 -5.332 -7.423 1.00 87.62 170 LEU A N 1
ATOM 1398 C CA . LEU A 1 170 ? -0.345 -4.081 -8.170 1.00 87.62 170 LEU A CA 1
ATOM 1399 C C . LEU A 1 170 ? -1.824 -3.819 -8.479 1.00 87.62 170 LEU A C 1
ATOM 1401 O O . LEU A 1 170 ? -2.274 -2.682 -8.389 1.00 87.62 170 LEU A O 1
ATOM 1405 N N . GLU A 1 171 ? -2.581 -4.869 -8.800 1.00 89.62 171 GLU A N 1
ATOM 1406 C CA . GLU A 1 171 ? -4.025 -4.782 -9.034 1.00 89.62 171 GLU A CA 1
ATOM 1407 C C . GLU A 1 171 ? -4.852 -4.401 -7.791 1.00 89.62 171 GLU A C 1
ATOM 1409 O O . GLU A 1 171 ? -6.001 -3.983 -7.936 1.00 89.62 171 GLU A O 1
ATOM 1414 N N . ASP A 1 172 ? -4.286 -4.490 -6.581 1.00 91.44 172 ASP A N 1
ATOM 1415 C CA . ASP A 1 172 ? -5.011 -4.187 -5.344 1.00 91.44 172 ASP A CA 1
ATOM 1416 C C . ASP A 1 172 ? -5.158 -2.673 -5.084 1.00 91.44 172 ASP A C 1
ATOM 1418 O O . ASP A 1 172 ? -5.918 -2.301 -4.190 1.00 91.44 172 ASP A O 1
ATOM 1422 N N . GLU A 1 173 ? -4.467 -1.785 -5.822 1.00 93.25 173 GLU A N 1
ATOM 1423 C CA . GLU A 1 173 ? -4.482 -0.329 -5.563 1.00 93.25 173 GLU A CA 1
ATOM 1424 C C . GLU A 1 173 ? -5.904 0.246 -5.582 1.00 93.25 173 GLU A C 1
ATOM 1426 O O . GLU A 1 173 ? -6.338 0.889 -4.620 1.00 93.25 173 GLU A O 1
ATOM 1431 N N . ASP A 1 174 ? -6.624 0.023 -6.684 1.00 94.06 174 ASP A N 1
ATOM 1432 C CA . ASP A 1 174 ? -7.968 0.564 -6.883 1.00 94.06 174 ASP A CA 1
ATOM 1433 C C . ASP A 1 174 ? -8.954 -0.068 -5.902 1.00 94.06 174 ASP A C 1
ATOM 1435 O O . ASP A 1 174 ? -9.730 0.639 -5.260 1.00 94.06 174 ASP A O 1
ATOM 1439 N N . LEU A 1 175 ? -8.859 -1.388 -5.709 1.00 94.50 175 LEU A N 1
ATOM 1440 C CA . LEU A 1 175 ? -9.711 -2.114 -4.773 1.00 94.50 175 LEU A CA 1
ATOM 1441 C C . LEU A 1 175 ? -9.535 -1.593 -3.343 1.00 94.50 175 LEU A C 1
ATOM 1443 O O . LEU A 1 175 ? -10.523 -1.335 -2.656 1.00 94.50 175 LEU A O 1
ATOM 1447 N N . LEU A 1 176 ? -8.291 -1.408 -2.897 1.00 93.62 176 LEU A N 1
ATOM 1448 C CA . LEU A 1 176 ? -7.992 -0.908 -1.561 1.00 93.62 176 LEU A CA 1
ATOM 1449 C C . LEU A 1 176 ? -8.493 0.525 -1.381 1.00 93.62 176 LEU A C 1
ATOM 1451 O O . LEU A 1 176 ? -9.162 0.817 -0.390 1.00 93.62 176 LEU A O 1
ATOM 1455 N N . ARG A 1 177 ? -8.229 1.404 -2.354 1.00 94.94 177 ARG A N 1
ATOM 1456 C CA . ARG A 1 177 ? -8.703 2.793 -2.335 1.00 94.94 177 ARG A CA 1
ATOM 1457 C C . ARG A 1 177 ? -10.223 2.860 -2.220 1.00 94.94 177 ARG A C 1
ATOM 1459 O O . ARG A 1 177 ? -10.750 3.561 -1.357 1.00 94.94 177 ARG A O 1
ATOM 1466 N N . ASP A 1 178 ? -10.921 2.145 -3.091 1.00 95.12 178 ASP A N 1
ATOM 1467 C CA . ASP A 1 178 ? -12.370 2.242 -3.204 1.00 95.12 178 ASP A CA 1
ATOM 1468 C C . ASP A 1 178 ? -13.041 1.663 -1.951 1.00 95.12 178 ASP A C 1
ATOM 1470 O O . ASP A 1 178 ? -13.929 2.293 -1.374 1.00 95.12 178 ASP A O 1
ATOM 1474 N N . LYS A 1 179 ? -12.539 0.529 -1.443 1.00 94.06 179 LYS A N 1
ATOM 1475 C CA . LYS A 1 179 ? -13.062 -0.113 -0.229 1.00 94.06 179 LYS A CA 1
ATOM 1476 C C . LYS A 1 179 ? -12.765 0.690 1.040 1.00 94.06 179 LYS A C 1
ATOM 1478 O O . LYS A 1 179 ? -13.625 0.779 1.912 1.00 94.06 179 LYS A O 1
ATOM 1483 N N . LEU A 1 180 ? -11.606 1.346 1.144 1.00 93.56 180 LEU A N 1
ATOM 1484 C CA . LEU A 1 180 ? -11.326 2.274 2.250 1.00 93.56 180 LEU A CA 1
ATOM 1485 C C . LEU A 1 180 ? -12.246 3.500 2.245 1.00 93.56 180 LEU A C 1
ATOM 1487 O O . LEU A 1 180 ? -12.624 4.003 3.308 1.00 93.56 180 LEU A O 1
ATOM 1491 N N . ASN A 1 181 ? -12.612 3.987 1.061 1.00 93.06 181 ASN A N 1
ATOM 1492 C CA . ASN A 1 181 ? -13.529 5.115 0.905 1.00 93.06 181 ASN A CA 1
ATOM 1493 C C . ASN A 1 181 ? -14.995 4.725 1.145 1.00 93.06 181 ASN A C 1
ATOM 1495 O O . ASN A 1 181 ? -15.791 5.572 1.546 1.00 93.06 181 ASN A O 1
ATOM 1499 N N . GLU A 1 182 ? -15.341 3.450 0.966 1.00 93.38 182 GLU A N 1
ATOM 1500 C CA . GLU A 1 182 ? -16.678 2.912 1.235 1.00 93.38 182 GLU A CA 1
ATOM 1501 C C . GLU A 1 182 ? -17.015 2.877 2.736 1.00 93.38 182 GLU A C 1
ATOM 1503 O O . GLU A 1 182 ? -18.174 3.066 3.111 1.00 93.38 182 GLU A O 1
ATOM 1508 N N . ILE A 1 183 ? -16.013 2.705 3.610 1.00 91.38 183 ILE A N 1
ATOM 1509 C CA . ILE A 1 183 ? -16.222 2.700 5.065 1.00 91.38 183 ILE A CA 1
ATOM 1510 C C . ILE A 1 183 ? -16.773 4.055 5.523 1.00 91.38 183 ILE A C 1
ATOM 1512 O O . ILE A 1 183 ? -16.204 5.112 5.246 1.00 91.38 183 ILE A O 1
ATOM 1516 N N . LYS A 1 184 ? -17.847 4.035 6.309 1.00 89.31 184 LYS A N 1
ATOM 1517 C CA . LYS A 1 184 ? -18.370 5.227 6.984 1.00 89.31 184 LYS A CA 1
ATOM 1518 C C . LYS A 1 184 ? -18.216 5.096 8.492 1.00 89.31 184 LYS A C 1
ATOM 1520 O O . LYS A 1 184 ? -18.141 3.988 9.015 1.00 89.31 184 LYS A O 1
ATOM 1525 N N . LYS A 1 185 ? -18.161 6.220 9.209 1.00 87.88 185 LYS A N 1
ATOM 1526 C CA . LYS A 1 185 ? -17.942 6.216 10.668 1.00 87.88 185 LYS A CA 1
ATOM 1527 C C . LYS A 1 185 ? -19.071 5.506 11.415 1.00 87.88 185 LYS A C 1
ATOM 1529 O O . LYS A 1 185 ? -18.822 4.836 12.411 1.00 87.88 185 LYS A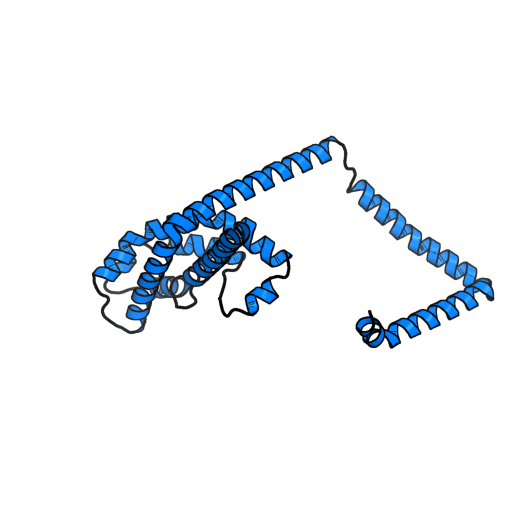 O 1
ATOM 1534 N N . GLU A 1 186 ? -20.290 5.611 10.896 1.00 87.31 186 GLU A N 1
ATOM 1535 C CA . GLU A 1 186 ? -21.503 4.998 11.438 1.00 87.31 186 GLU A CA 1
ATOM 1536 C C . GLU A 1 186 ? -21.418 3.466 11.472 1.00 87.31 186 GLU A C 1
ATOM 1538 O O . GLU A 1 186 ? -22.042 2.832 12.319 1.00 87.31 186 GLU A O 1
ATOM 1543 N N . LEU A 1 187 ? -20.590 2.866 10.610 1.00 90.38 187 LEU A N 1
ATOM 1544 C CA . LEU A 1 187 ? -20.346 1.425 10.599 1.00 90.38 187 LEU A CA 1
ATOM 1545 C C . LEU A 1 187 ? -19.849 0.938 11.969 1.00 90.38 187 LEU A C 1
ATOM 1547 O O . LEU A 1 187 ? -20.251 -0.120 12.436 1.00 90.38 187 LEU A O 1
ATOM 1551 N N . PHE A 1 188 ? -19.031 1.729 12.665 1.00 88.56 188 PHE A N 1
ATOM 1552 C CA . PHE A 1 188 ? -18.461 1.320 13.950 1.00 88.56 188 PHE A CA 1
ATOM 1553 C C . PHE A 1 188 ? -19.414 1.502 15.136 1.00 88.56 188 PHE A C 1
ATOM 1555 O O . PHE A 1 188 ? -19.192 0.907 16.191 1.00 88.56 188 PHE A O 1
ATOM 1562 N N . THR A 1 189 ? -20.460 2.316 14.986 1.00 85.50 189 THR A N 1
ATOM 1563 C CA . THR A 1 189 ? -21.422 2.625 16.054 1.00 85.50 189 THR A CA 1
ATOM 1564 C C . THR A 1 189 ? -22.750 1.884 15.906 1.00 85.50 189 THR A C 1
ATOM 1566 O O . THR A 1 189 ? -23.538 1.859 16.854 1.00 85.50 189 THR A O 1
ATOM 1569 N N . ASN A 1 190 ? -22.997 1.257 14.754 1.00 82.38 190 ASN A N 1
ATOM 1570 C CA . ASN A 1 190 ? -24.201 0.476 14.500 1.00 82.38 190 ASN A CA 1
ATOM 1571 C C . ASN A 1 190 ? -24.269 -0.776 15.386 1.00 82.38 190 ASN A C 1
ATOM 1573 O O . ASN A 1 190 ? -23.342 -1.580 15.441 1.00 82.38 190 ASN A O 1
ATOM 1577 N N . ALA A 1 191 ? -25.418 -0.974 16.040 1.00 72.88 191 ALA A N 1
ATOM 1578 C CA . ALA A 1 191 ? -25.660 -2.127 16.909 1.00 72.88 191 ALA A CA 1
ATOM 1579 C C . ALA A 1 191 ? -25.757 -3.456 16.138 1.00 72.88 191 ALA A C 1
ATOM 1581 O O . ALA A 1 191 ? -25.469 -4.516 16.690 1.00 72.88 191 ALA A O 1
ATOM 1582 N N . GLN A 1 192 ? -26.168 -3.405 14.869 1.00 79.44 192 GLN A N 1
ATOM 1583 C CA . GLN A 1 192 ? -26.223 -4.555 13.972 1.00 79.44 192 GLN A CA 1
ATOM 1584 C C . GLN A 1 192 ? -25.649 -4.166 12.613 1.00 79.44 192 GLN A C 1
ATOM 1586 O O . GLN A 1 192 ? -26.140 -3.246 11.963 1.00 79.44 192 GLN A O 1
ATOM 1591 N N . LEU A 1 193 ? -24.607 -4.883 12.199 1.00 84.94 193 LEU A N 1
ATOM 1592 C CA . LEU A 1 193 ? -24.005 -4.745 10.879 1.00 84.94 193 LEU A CA 1
ATOM 1593 C C . LEU A 1 193 ? -24.744 -5.614 9.869 1.00 84.94 193 LEU A C 1
ATOM 1595 O O . LEU A 1 193 ? -24.992 -6.799 10.128 1.00 84.94 193 LEU A O 1
ATOM 1599 N N . VAL A 1 194 ? -25.038 -5.033 8.709 1.00 88.69 194 VAL A N 1
ATOM 1600 C CA . VAL A 1 194 ? -25.514 -5.789 7.548 1.00 88.69 194 VAL A CA 1
ATOM 1601 C C . VAL A 1 194 ? -24.381 -6.643 6.980 1.00 88.69 194 VAL A C 1
ATOM 1603 O O . VAL A 1 194 ? -23.200 -6.375 7.211 1.00 88.69 194 VAL A O 1
ATOM 1606 N N . ASP A 1 195 ? -24.722 -7.694 6.239 1.00 88.81 195 ASP A N 1
ATOM 1607 C CA . ASP A 1 195 ? -23.719 -8.651 5.763 1.00 88.81 195 ASP A CA 1
ATOM 1608 C C . ASP A 1 195 ? -22.705 -8.019 4.797 1.00 88.81 195 ASP A C 1
ATOM 1610 O O . ASP A 1 195 ? -21.523 -8.348 4.872 1.00 88.81 195 ASP A O 1
ATOM 1614 N N . SER A 1 196 ? -23.110 -7.019 4.004 1.00 90.06 196 SER A N 1
ATOM 1615 C CA . SER A 1 196 ? -22.193 -6.250 3.149 1.00 90.06 196 SER A CA 1
ATOM 1616 C C . SER A 1 196 ? -21.099 -5.525 3.942 1.00 90.06 196 SER A C 1
ATOM 1618 O O . SER A 1 196 ? -19.946 -5.492 3.517 1.00 90.06 196 SER A O 1
ATOM 1620 N N . ASP A 1 197 ? -21.427 -4.987 5.121 1.00 90.62 197 ASP A N 1
ATOM 1621 C CA . ASP A 1 197 ? -20.448 -4.310 5.978 1.00 90.62 197 ASP A CA 1
ATOM 1622 C C . ASP A 1 197 ? -19.458 -5.319 6.571 1.00 90.62 197 ASP A C 1
ATOM 1624 O O . ASP A 1 197 ? -18.264 -5.042 6.683 1.00 90.62 197 ASP A O 1
ATOM 1628 N N . LYS A 1 198 ? -19.933 -6.521 6.921 1.00 90.69 198 LYS A N 1
ATOM 1629 C CA . LYS A 1 198 ? -19.067 -7.604 7.410 1.00 90.69 198 LYS A CA 1
ATOM 1630 C C . LYS A 1 198 ? -18.118 -8.089 6.319 1.00 90.69 198 LYS A C 1
ATOM 1632 O O . LYS A 1 198 ? -16.945 -8.316 6.607 1.00 90.69 198 LYS A O 1
ATOM 1637 N N . GLU A 1 199 ? -18.598 -8.227 5.084 1.00 93.38 199 GLU A N 1
ATOM 1638 C CA . GLU A 1 199 ? -17.768 -8.584 3.929 1.00 93.38 199 GLU A CA 1
ATOM 1639 C C . GLU A 1 199 ? -16.699 -7.522 3.651 1.00 93.38 199 GLU A C 1
ATOM 1641 O O . GLU A 1 199 ? -15.530 -7.865 3.452 1.00 93.38 199 GLU A O 1
ATOM 1646 N N . LEU A 1 200 ? -17.069 -6.238 3.716 1.00 94.12 200 LEU A N 1
ATOM 1647 C CA . LEU A 1 200 ? -16.139 -5.117 3.584 1.00 94.12 200 LEU A CA 1
ATOM 1648 C C . LEU A 1 200 ? -15.044 -5.157 4.662 1.00 94.12 200 LEU A C 1
ATOM 1650 O O . LEU A 1 200 ? -13.853 -5.083 4.347 1.00 94.12 200 LEU A O 1
ATOM 1654 N N . LEU A 1 201 ? -15.433 -5.320 5.932 1.00 93.38 201 LEU A N 1
ATOM 1655 C CA . LEU A 1 201 ? -14.489 -5.436 7.046 1.00 93.38 201 LEU A CA 1
ATOM 1656 C C . LEU A 1 201 ? -13.597 -6.675 6.923 1.00 93.38 201 LEU A C 1
ATOM 1658 O O . LEU A 1 201 ? -12.407 -6.595 7.224 1.00 93.38 201 LEU A O 1
ATOM 1662 N N . ASN A 1 202 ? -14.140 -7.803 6.460 1.00 93.94 202 ASN A N 1
ATOM 1663 C CA . ASN A 1 202 ? -13.372 -9.023 6.229 1.00 93.94 202 ASN A CA 1
ATOM 1664 C C . ASN A 1 202 ? -12.292 -8.816 5.165 1.00 93.94 202 ASN A C 1
ATOM 1666 O O . ASN A 1 202 ? -11.137 -9.186 5.373 1.00 93.94 202 ASN A O 1
ATOM 1670 N N . LEU A 1 203 ? -12.658 -8.207 4.036 1.00 94.12 203 LEU A N 1
ATOM 1671 C CA . LEU A 1 203 ? -11.737 -7.950 2.933 1.00 94.12 203 LEU A CA 1
ATOM 1672 C C . LEU A 1 203 ? -10.564 -7.061 3.374 1.00 94.12 203 LEU A C 1
ATOM 1674 O O . LEU A 1 203 ? -9.415 -7.311 3.006 1.00 94.12 203 LEU A O 1
ATOM 1678 N N . LEU A 1 204 ? -10.847 -6.035 4.178 1.00 94.38 204 LEU A N 1
ATOM 1679 C CA . LEU A 1 204 ? -9.855 -5.037 4.575 1.00 94.38 204 LEU A CA 1
ATOM 1680 C C . LEU A 1 204 ? -9.048 -5.432 5.818 1.00 94.38 204 LEU A C 1
ATOM 1682 O O . LEU A 1 204 ? -7.824 -5.297 5.802 1.00 94.38 204 LEU A O 1
ATOM 1686 N N . PHE A 1 205 ? -9.708 -5.925 6.871 1.00 94.88 205 PHE A N 1
ATOM 1687 C CA . PHE A 1 205 ? -9.167 -5.992 8.239 1.00 94.88 205 PHE A CA 1
ATOM 1688 C C . PHE A 1 205 ? -9.165 -7.390 8.867 1.00 94.88 205 PHE A C 1
ATOM 1690 O O . PHE A 1 205 ? -8.925 -7.535 10.066 1.00 94.88 205 PHE A O 1
ATOM 1697 N N . ASN A 1 206 ? -9.407 -8.447 8.094 1.00 91.69 206 ASN A N 1
ATOM 1698 C CA . ASN A 1 206 ? -9.027 -9.791 8.530 1.00 91.69 206 ASN A CA 1
ATOM 1699 C C . ASN A 1 206 ? -7.502 -9.847 8.802 1.00 91.69 206 ASN A C 1
ATOM 1701 O O . ASN A 1 206 ? -6.735 -9.018 8.312 1.00 91.69 206 ASN A O 1
ATOM 1705 N N . TYR A 1 207 ? -7.044 -10.858 9.539 1.00 83.12 207 TYR A N 1
ATOM 1706 C CA . TYR A 1 207 ? -5.634 -11.185 9.765 1.00 83.12 207 TYR A CA 1
ATOM 1707 C C . TYR A 1 207 ? -4.782 -11.146 8.482 1.00 83.12 207 TYR A C 1
ATOM 1709 O O . TYR A 1 207 ? -3.654 -10.671 8.516 1.00 83.12 207 TYR A O 1
ATOM 1717 N N . ASN A 1 208 ? -5.347 -11.574 7.345 1.00 85.50 208 ASN A N 1
ATOM 1718 C CA . ASN A 1 208 ? -4.731 -11.479 6.012 1.00 85.50 208 ASN A CA 1
ATOM 1719 C C . ASN A 1 208 ? -5.479 -10.517 5.067 1.00 85.50 208 ASN A C 1
ATOM 1721 O O . ASN A 1 208 ? -5.455 -10.694 3.848 1.00 85.50 208 ASN A O 1
ATOM 1725 N N . GLY A 1 209 ? -6.182 -9.527 5.618 1.00 91.44 209 GLY A N 1
ATOM 1726 C CA . GLY A 1 209 ? -6.909 -8.515 4.857 1.00 91.44 209 GLY A CA 1
ATOM 1727 C C . GLY A 1 209 ? -5.978 -7.575 4.088 1.00 91.44 209 GLY A C 1
ATOM 1728 O O . GLY A 1 209 ? -4.776 -7.489 4.368 1.00 91.44 209 GLY A O 1
ATOM 1729 N N . LEU A 1 210 ? -6.535 -6.852 3.115 1.00 94.12 210 LEU A N 1
ATOM 1730 C CA . LEU A 1 210 ? -5.769 -5.971 2.228 1.00 94.12 210 LEU A CA 1
ATOM 1731 C C . LEU A 1 210 ? -4.963 -4.912 2.990 1.00 94.12 210 LEU A C 1
ATOM 1733 O O . LEU A 1 210 ? -3.821 -4.647 2.620 1.00 94.12 210 LEU A O 1
ATOM 1737 N N . MET A 1 211 ? -5.492 -4.355 4.087 1.00 95.00 211 MET A N 1
ATOM 1738 C CA . MET A 1 211 ? -4.750 -3.361 4.869 1.00 95.00 211 MET A CA 1
ATOM 1739 C C . MET A 1 211 ? -3.548 -3.957 5.591 1.00 95.00 211 MET A C 1
ATOM 1741 O O . MET A 1 211 ? -2.501 -3.314 5.657 1.00 95.00 211 MET A O 1
ATOM 1745 N N . GLN A 1 212 ? -3.652 -5.189 6.094 1.00 94.12 212 GLN A N 1
ATOM 1746 C CA . GLN A 1 212 ? -2.505 -5.847 6.716 1.00 94.12 212 GLN A CA 1
ATOM 1747 C C . GLN A 1 212 ? -1.413 -6.117 5.678 1.00 94.12 212 GLN A C 1
ATOM 1749 O O . GLN A 1 212 ? -0.246 -5.816 5.926 1.00 94.12 212 GLN A O 1
ATOM 1754 N N . LYS A 1 213 ? -1.797 -6.615 4.496 1.00 93.38 213 LYS A N 1
ATOM 1755 C CA . LYS A 1 213 ? -0.868 -6.813 3.377 1.00 93.38 213 LYS A CA 1
ATOM 1756 C C . LYS A 1 213 ? -0.205 -5.503 2.956 1.00 93.38 213 LYS A C 1
ATOM 1758 O O . LYS A 1 213 ? 1.002 -5.465 2.748 1.00 93.38 213 LYS A O 1
ATOM 1763 N N . TYR A 1 214 ? -0.979 -4.423 2.890 1.00 95.25 214 TYR A N 1
ATOM 1764 C CA . TYR A 1 214 ? -0.482 -3.110 2.500 1.00 95.25 214 TYR A CA 1
ATOM 1765 C C . TYR A 1 214 ? 0.541 -2.574 3.501 1.00 95.25 214 TYR A C 1
ATOM 1767 O O . TYR A 1 214 ? 1.635 -2.165 3.121 1.00 95.25 214 TYR A O 1
ATOM 1775 N N . LEU A 1 215 ? 0.229 -2.644 4.797 1.00 94.69 215 LEU A N 1
ATOM 1776 C CA . LEU A 1 215 ? 1.135 -2.196 5.854 1.00 94.69 215 LEU A CA 1
ATOM 1777 C C . LEU A 1 215 ? 2.402 -3.047 5.945 1.00 94.69 215 LEU A C 1
ATOM 1779 O O . LEU A 1 215 ? 3.461 -2.515 6.275 1.00 94.69 215 LEU A O 1
ATOM 1783 N N . ASN A 1 216 ? 2.310 -4.340 5.634 1.00 91.88 216 ASN A N 1
ATOM 1784 C CA . ASN A 1 216 ? 3.474 -5.207 5.497 1.00 91.88 216 ASN A CA 1
ATOM 1785 C C . ASN A 1 216 ? 4.375 -4.755 4.336 1.00 91.88 216 ASN A C 1
ATOM 1787 O O . ASN A 1 216 ? 5.586 -4.641 4.515 1.00 91.88 216 ASN A O 1
ATOM 1791 N N . THR A 1 217 ? 3.793 -4.447 3.172 1.00 91.81 217 THR A N 1
ATOM 1792 C CA . THR A 1 217 ? 4.529 -3.886 2.028 1.00 91.81 217 THR A CA 1
ATOM 1793 C C . THR A 1 217 ? 5.180 -2.550 2.389 1.00 91.81 217 THR A C 1
ATOM 1795 O O . THR A 1 217 ? 6.354 -2.353 2.090 1.00 91.81 217 THR A O 1
ATOM 1798 N N . CYS A 1 218 ? 4.472 -1.662 3.095 1.00 93.75 218 CYS A N 1
ATOM 1799 C CA . CYS A 1 218 ? 5.036 -0.401 3.582 1.00 93.75 218 CYS A CA 1
ATOM 1800 C C . CYS A 1 218 ? 6.188 -0.611 4.574 1.00 93.75 218 CYS A C 1
ATOM 1802 O O . CYS A 1 218 ? 7.172 0.115 4.510 1.00 93.75 218 CYS A O 1
ATOM 1804 N N . ASP A 1 219 ? 6.095 -1.592 5.477 1.00 91.50 219 ASP A N 1
ATOM 1805 C CA . ASP A 1 219 ? 7.186 -1.929 6.401 1.00 91.50 219 ASP A CA 1
ATOM 1806 C C . ASP A 1 219 ? 8.432 -2.420 5.662 1.00 91.50 219 ASP A C 1
ATOM 1808 O O . ASP A 1 219 ? 9.550 -2.046 6.008 1.00 91.50 219 ASP A O 1
ATOM 1812 N N . HIS A 1 220 ? 8.238 -3.236 4.626 1.00 88.69 220 HIS A N 1
ATOM 1813 C CA . HIS A 1 220 ? 9.336 -3.728 3.808 1.00 88.69 220 HIS A CA 1
ATOM 1814 C C . HIS A 1 220 ? 10.004 -2.595 3.026 1.00 88.69 220 HIS A C 1
ATOM 1816 O O . HIS A 1 220 ? 11.214 -2.412 3.134 1.00 88.69 220 HIS A O 1
ATOM 1822 N N . ALA A 1 221 ? 9.200 -1.764 2.357 1.00 89.75 221 ALA A N 1
ATOM 1823 C CA . ALA A 1 221 ? 9.685 -0.567 1.679 1.00 89.75 221 ALA A CA 1
ATOM 1824 C C . ALA A 1 221 ? 10.396 0.391 2.642 1.00 89.75 221 ALA A C 1
ATOM 1826 O O . ALA A 1 221 ? 11.371 1.047 2.283 1.00 89.75 221 ALA A O 1
ATOM 1827 N N . TYR A 1 222 ? 9.928 0.462 3.891 1.00 91.38 222 TYR A N 1
ATOM 1828 C CA . TYR A 1 222 ? 10.555 1.293 4.902 1.00 91.38 222 TYR A CA 1
ATOM 1829 C C . TYR A 1 222 ? 11.940 0.784 5.323 1.00 91.38 222 TYR A C 1
ATOM 1831 O O . TYR A 1 222 ? 12.866 1.580 5.467 1.00 91.38 222 TYR A O 1
ATOM 1839 N N . LYS A 1 223 ? 12.115 -0.535 5.445 1.00 86.88 223 LYS A N 1
ATOM 1840 C CA . LYS A 1 223 ? 13.414 -1.149 5.760 1.00 86.88 223 LYS A CA 1
ATOM 1841 C C . LYS A 1 223 ? 14.464 -0.895 4.683 1.00 86.88 223 LYS A C 1
ATOM 1843 O O . LYS A 1 223 ? 15.596 -0.576 5.033 1.00 86.88 223 LYS A O 1
ATOM 1848 N N . GLU A 1 224 ? 14.091 -0.932 3.404 1.00 81.94 224 GLU A N 1
ATOM 1849 C CA . GLU A 1 224 ? 15.024 -0.595 2.317 1.00 81.94 224 GLU A CA 1
ATOM 1850 C C . GLU A 1 224 ? 15.585 0.830 2.457 1.00 81.94 224 GLU A C 1
ATOM 1852 O O . GLU A 1 224 ? 16.775 1.059 2.241 1.00 81.94 224 GLU A O 1
ATOM 1857 N N . PHE A 1 225 ? 14.780 1.795 2.924 1.00 81.44 225 PHE A N 1
ATOM 1858 C CA . PHE A 1 225 ? 15.287 3.141 3.217 1.00 81.44 225 PHE A CA 1
ATOM 1859 C C . PHE A 1 225 ? 16.302 3.192 4.358 1.00 81.44 225 PHE A C 1
ATOM 1861 O O . PHE A 1 225 ? 17.130 4.108 4.393 1.00 81.44 225 PHE A O 1
ATOM 1868 N N . GLU A 1 226 ? 16.175 2.310 5.347 1.00 74.75 226 GLU A N 1
ATOM 1869 C CA . GLU A 1 226 ? 17.097 2.243 6.480 1.00 74.75 226 GLU A CA 1
ATOM 1870 C C . GLU A 1 226 ? 18.406 1.550 6.093 1.00 74.75 226 GLU A C 1
ATOM 1872 O O . GLU A 1 226 ? 19.465 1.945 6.583 1.00 74.75 226 GLU A O 1
ATOM 1877 N N . GLU A 1 227 ? 18.351 0.583 5.178 1.00 68.88 227 GLU A N 1
ATOM 1878 C CA . GLU A 1 227 ? 19.529 -0.079 4.615 1.00 68.88 227 GLU A CA 1
ATOM 1879 C C . GLU A 1 227 ? 20.321 0.851 3.684 1.00 68.88 227 GLU A C 1
ATOM 1881 O O . GLU A 1 227 ? 21.541 0.899 3.798 1.00 68.88 227 GLU A O 1
ATOM 1886 N N . GLU A 1 228 ? 19.660 1.695 2.878 1.00 64.62 228 GLU A N 1
ATOM 1887 C CA . GLU A 1 228 ? 20.322 2.740 2.068 1.00 64.62 228 GLU A CA 1
ATOM 1888 C C . GLU A 1 228 ? 21.105 3.780 2.899 1.00 64.62 228 GLU A C 1
ATOM 1890 O O . GLU A 1 228 ? 21.945 4.500 2.356 1.00 64.62 228 GLU A O 1
ATOM 1895 N N . LYS A 1 229 ? 20.808 3.925 4.201 1.00 58.56 229 LYS A N 1
ATOM 1896 C CA . LYS A 1 229 ? 21.521 4.857 5.098 1.00 58.56 229 LYS A CA 1
ATOM 1897 C C . LYS A 1 229 ? 22.848 4.284 5.628 1.00 58.56 229 LYS A C 1
ATOM 1899 O O . LYS A 1 229 ? 23.602 5.059 6.220 1.00 58.56 229 LYS A O 1
ATOM 1904 N N . ARG A 1 230 ? 23.095 2.974 5.502 1.00 45.75 230 ARG A N 1
ATOM 1905 C CA . ARG A 1 230 ? 24.302 2.291 6.005 1.00 45.75 230 ARG A CA 1
ATOM 1906 C C . ARG A 1 230 ? 25.375 2.172 4.931 1.00 45.75 230 ARG A C 1
ATOM 1908 O O . ARG A 1 230 ? 26.556 2.289 5.322 1.00 45.75 230 ARG A O 1
#